Protein AF-A0A7W1I415-F1 (afdb_monomer)

Nearest PDB structures (foldseek):
  6ixg-assembly2_B  TM=2.202E-01  e=5.090E+00  Homo sapiens

Radius of gyration: 20.59 Å; Cα contacts (8 Å, |Δi|>4): 90; chains: 1; bounding box: 44×52×54 Å

Mean predicted aligned error: 8.89 Å

Secondary structure (DSSP, 8-state):
--SHHHHHHHHHHHHHHHHHHHHHHHHHHHHHHHHHHTT--HHHHHS-HHHHHT--TTTTHHHHHHHHHHHHHHHHHHHHHHHS---TTTHHHHHHHHHHHHHHHHHHHHHHTTIIIIIIIIII---HHHHHHHHHHHHHHHHHHTHHHHTTS-HHHHHHHHHHHHHHHHHHHHHTT-

Sequence (178 aa):
MLLTDRTRSWAAISPLAGAVFGVVLAVVVAAIAVCHIRGADYGVLSRDPVQVAGIRFYTGYLSSFSAVVMCTAATACFFAATAVPARRRDAVGRNFLLACGSLTAFIMADDLFLLHERLFPMWLGIPENVVMVFHAVALATVLVYYRAQLLRTRLLPLLVAVACFGAAQLADIVLRRS

Structure (mmCIF, N/CA/C/O backbone):
data_AF-A0A7W1I415-F1
#
_entry.id   AF-A0A7W1I415-F1
#
loop_
_atom_site.group_PDB
_atom_site.id
_atom_site.type_symbol
_atom_site.label_atom_id
_atom_site.label_alt_id
_atom_site.label_comp_id
_atom_site.label_asym_id
_atom_site.label_entity_id
_atom_site.label_seq_id
_atom_site.pdbx_PDB_ins_code
_atom_site.Cartn_x
_atom_site.Cartn_y
_atom_site.Cartn_z
_atom_site.occupancy
_atom_site.B_iso_or_equiv
_atom_site.auth_seq_id
_atom_site.auth_comp_id
_atom_site.auth_asym_id
_atom_site.auth_atom_id
_atom_site.pdbx_PDB_model_num
ATOM 1 N N . MET A 1 1 ? 19.085 -34.604 -16.292 1.00 50.03 1 MET A N 1
ATOM 2 C CA . MET A 1 1 ? 19.748 -33.419 -15.699 1.00 50.03 1 MET A CA 1
ATOM 3 C C . MET A 1 1 ? 18.735 -32.277 -15.488 1.00 50.03 1 MET A C 1
ATOM 5 O O . MET A 1 1 ? 18.934 -31.184 -15.981 1.00 50.03 1 MET A O 1
ATOM 9 N N . LEU A 1 2 ? 17.617 -32.547 -14.794 1.00 54.22 2 LEU A N 1
ATOM 10 C CA . LEU A 1 2 ? 16.524 -31.584 -14.512 1.00 54.22 2 LEU A CA 1
ATOM 11 C C . LEU A 1 2 ? 16.006 -31.683 -13.056 1.00 54.22 2 LEU A C 1
ATOM 13 O O . LEU A 1 2 ? 15.196 -30.873 -12.624 1.00 54.22 2 LEU A O 1
ATOM 17 N N . LEU A 1 3 ? 16.473 -32.672 -12.278 1.00 51.34 3 LEU A N 1
ATOM 18 C CA . LEU A 1 3 ? 16.005 -32.938 -10.908 1.00 51.34 3 LEU A CA 1
ATOM 19 C C . LEU A 1 3 ? 16.882 -32.289 -9.821 1.00 51.34 3 LEU A C 1
ATOM 21 O O . LEU A 1 3 ? 16.425 -32.120 -8.695 1.00 51.34 3 LEU A O 1
ATOM 25 N N . THR A 1 4 ? 18.111 -31.889 -10.156 1.00 53.12 4 THR A N 1
ATOM 26 C CA . THR A 1 4 ? 19.075 -31.266 -9.230 1.00 53.12 4 THR A CA 1
ATOM 27 C C . THR A 1 4 ? 18.879 -29.759 -9.051 1.00 53.12 4 THR A C 1
ATOM 29 O O . THR A 1 4 ? 19.374 -29.199 -8.078 1.00 53.12 4 THR A O 1
ATOM 32 N N . ASP A 1 5 ? 18.139 -29.100 -9.947 1.00 55.41 5 ASP A N 1
ATOM 33 C CA . ASP A 1 5 ? 17.867 -27.656 -9.849 1.00 55.41 5 ASP A CA 1
ATOM 34 C C . ASP A 1 5 ? 16.694 -27.352 -8.904 1.00 55.41 5 ASP A C 1
ATOM 36 O O . ASP A 1 5 ? 16.682 -26.362 -8.171 1.00 55.41 5 ASP A O 1
ATOM 40 N N . ARG A 1 6 ? 15.718 -28.270 -8.839 1.00 53.03 6 ARG A N 1
ATOM 41 C CA . ARG A 1 6 ? 14.528 -28.115 -7.997 1.00 53.03 6 ARG A CA 1
ATOM 42 C C . ARG A 1 6 ? 14.895 -28.093 -6.511 1.00 53.03 6 ARG A C 1
ATOM 44 O O . ARG A 1 6 ? 14.425 -27.217 -5.796 1.00 53.03 6 ARG A O 1
ATOM 51 N N . THR A 1 7 ? 15.773 -28.982 -6.045 1.00 55.12 7 THR A N 1
ATOM 52 C CA . THR A 1 7 ? 16.185 -29.057 -4.627 1.00 55.12 7 THR A CA 1
ATOM 53 C C . THR A 1 7 ? 16.995 -27.842 -4.165 1.00 55.12 7 THR A C 1
ATOM 55 O O . THR A 1 7 ? 16.854 -27.424 -3.017 1.00 55.12 7 THR A O 1
ATOM 58 N N . ARG A 1 8 ? 17.769 -27.212 -5.061 1.00 54.53 8 ARG A N 1
ATOM 59 C CA . ARG A 1 8 ? 18.483 -25.952 -4.786 1.00 54.53 8 ARG A CA 1
ATOM 60 C C . ARG A 1 8 ? 17.540 -24.770 -4.562 1.00 54.53 8 ARG A C 1
ATOM 62 O O . ARG A 1 8 ? 17.805 -23.955 -3.684 1.00 54.53 8 ARG A O 1
ATOM 69 N N . SER A 1 9 ? 16.433 -24.696 -5.305 1.00 57.75 9 SER A N 1
ATOM 70 C CA . SER A 1 9 ? 15.449 -23.615 -5.138 1.00 57.75 9 SER A CA 1
ATOM 71 C C . SER A 1 9 ? 14.724 -23.675 -3.783 1.00 57.75 9 SER A C 1
ATOM 73 O O . SER A 1 9 ? 14.637 -22.661 -3.097 1.00 57.75 9 SER A O 1
ATOM 75 N N . TRP A 1 10 ? 14.308 -24.862 -3.322 1.00 53.31 10 TRP A N 1
ATOM 76 C CA . TRP A 1 10 ? 13.652 -25.032 -2.014 1.00 53.31 10 TRP A CA 1
ATOM 77 C C . TRP A 1 10 ? 14.578 -24.725 -0.830 1.00 53.31 10 TRP A C 1
ATOM 79 O O . TRP A 1 10 ? 14.130 -24.142 0.155 1.00 53.31 10 TRP A O 1
ATOM 89 N N . ALA A 1 11 ? 15.870 -25.055 -0.942 1.00 59.41 11 ALA A N 1
ATOM 90 C CA . ALA A 1 11 ? 16.868 -24.758 0.089 1.00 59.41 11 ALA A CA 1
ATOM 91 C C . ALA A 1 11 ? 17.175 -23.253 0.231 1.00 59.41 11 ALA A C 1
ATOM 93 O O . ALA A 1 11 ? 17.572 -22.811 1.304 1.00 59.41 11 ALA A O 1
ATOM 94 N N . ALA A 1 12 ? 16.984 -22.464 -0.833 1.00 60.09 12 ALA A N 1
ATOM 95 C CA . ALA A 1 12 ? 17.143 -21.008 -0.804 1.00 60.09 12 ALA A CA 1
ATOM 96 C C . ALA A 1 12 ? 15.861 -20.271 -0.368 1.00 60.09 12 ALA A C 1
ATOM 98 O O . ALA A 1 12 ? 15.938 -19.197 0.227 1.00 60.09 12 ALA A O 1
ATOM 99 N N . ILE A 1 13 ? 14.682 -20.846 -0.635 1.00 62.22 13 ILE A N 1
ATOM 100 C CA . ILE A 1 13 ? 13.381 -20.272 -0.252 1.00 62.22 13 ILE A CA 1
ATOM 101 C C . ILE A 1 13 ? 13.092 -20.488 1.243 1.00 62.22 13 ILE A C 1
ATOM 103 O O . ILE A 1 13 ? 12.480 -19.626 1.870 1.00 62.22 13 ILE A O 1
ATOM 107 N N . SER A 1 14 ? 13.554 -21.592 1.840 1.00 68.00 14 SER A N 1
ATOM 108 C CA . SER A 1 14 ? 13.298 -21.914 3.250 1.00 68.00 14 SER A CA 1
ATOM 109 C C . SER A 1 14 ? 13.830 -20.891 4.273 1.00 68.00 14 SER A C 1
ATOM 111 O O . SER A 1 14 ? 13.057 -20.555 5.174 1.00 68.00 14 SER A O 1
ATOM 113 N N . PRO A 1 15 ? 15.054 -20.322 4.171 1.00 78.00 15 PRO A N 1
ATOM 114 C CA . PRO A 1 15 ? 15.501 -19.295 5.114 1.00 78.00 15 PRO A CA 1
ATOM 115 C C . PRO A 1 15 ? 14.755 -17.970 4.927 1.00 78.00 15 PRO A C 1
ATOM 117 O O . PRO A 1 15 ? 14.462 -17.299 5.911 1.00 78.00 15 PRO A O 1
ATOM 120 N N . LEU A 1 16 ? 14.404 -17.604 3.688 1.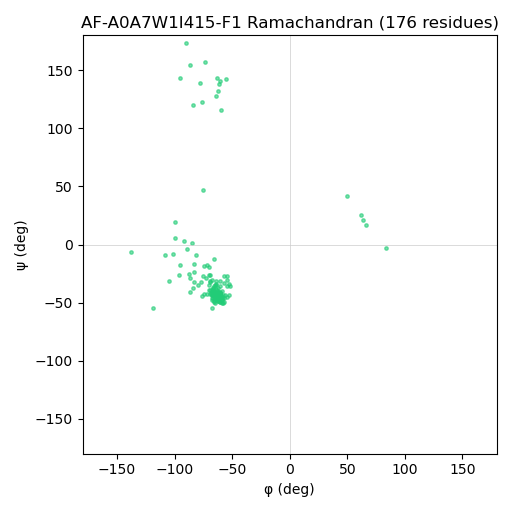00 77.44 16 LEU A N 1
ATOM 121 C CA . LEU A 1 16 ? 13.644 -16.385 3.401 1.00 77.44 16 LEU A CA 1
ATOM 122 C C . LEU A 1 16 ? 12.215 -16.492 3.946 1.00 77.44 16 LEU A C 1
ATOM 124 O O . LEU A 1 16 ? 11.746 -15.588 4.631 1.00 77.44 16 LEU A O 1
ATOM 128 N N . ALA A 1 17 ? 11.540 -17.612 3.681 1.00 78.56 17 ALA A N 1
ATOM 129 C CA . ALA A 1 17 ? 10.219 -17.889 4.228 1.00 78.56 17 ALA A CA 1
ATOM 130 C C . ALA A 1 17 ? 10.263 -17.897 5.762 1.00 78.56 17 ALA A C 1
ATOM 132 O O . ALA A 1 17 ? 9.442 -17.242 6.398 1.00 78.56 17 ALA A O 1
ATOM 133 N N . GLY A 1 18 ? 11.265 -18.558 6.353 1.00 83.75 18 GLY A N 1
ATOM 134 C CA . GLY A 1 18 ? 11.491 -18.550 7.798 1.00 83.75 18 GLY A CA 1
ATOM 135 C C . GLY A 1 18 ? 11.687 -17.141 8.365 1.00 83.75 18 GLY A C 1
ATOM 136 O O . GLY A 1 18 ? 11.078 -16.807 9.377 1.00 83.75 18 GLY A O 1
ATOM 137 N N . ALA A 1 19 ? 12.464 -16.288 7.692 1.00 85.19 19 ALA A N 1
ATOM 138 C CA . ALA A 1 19 ? 12.657 -14.896 8.093 1.00 85.19 19 ALA A CA 1
ATOM 139 C C . ALA A 1 19 ? 11.353 -14.087 8.016 1.00 85.19 19 ALA A C 1
ATOM 141 O O . ALA A 1 19 ? 11.035 -13.364 8.956 1.00 85.19 19 ALA A O 1
ATOM 142 N N . VAL A 1 20 ? 10.569 -14.242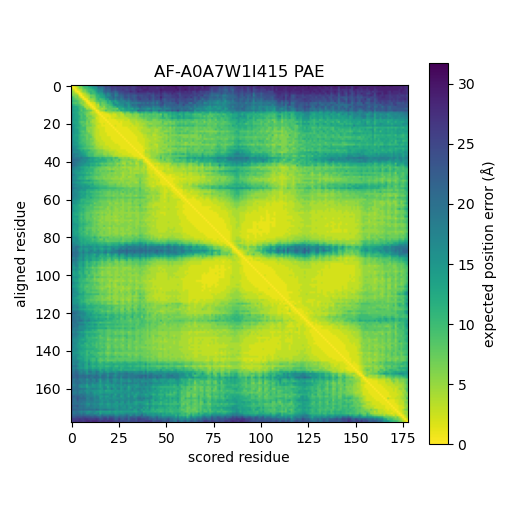 6.943 1.00 84.50 20 VAL A N 1
ATOM 143 C CA . VAL A 1 20 ? 9.262 -13.576 6.799 1.00 84.50 20 VAL A CA 1
ATOM 144 C C . VAL A 1 20 ? 8.311 -14.005 7.915 1.00 84.50 20 VAL A C 1
ATOM 146 O O . VAL A 1 20 ? 7.747 -13.148 8.591 1.00 84.50 20 VAL A O 1
ATOM 149 N N . PHE A 1 21 ? 8.174 -15.310 8.163 1.00 86.19 21 PHE A N 1
ATOM 150 C CA . PHE A 1 21 ? 7.353 -15.817 9.265 1.00 86.19 21 PHE A CA 1
ATOM 151 C C . PHE A 1 21 ? 7.847 -15.321 10.625 1.00 86.19 21 PHE A C 1
ATOM 153 O O . PHE A 1 21 ? 7.034 -14.926 11.457 1.00 86.19 21 PHE A O 1
ATOM 160 N N . GLY A 1 22 ? 9.164 -15.288 10.836 1.00 90.19 22 GLY A N 1
ATOM 161 C CA . GLY A 1 22 ? 9.772 -14.763 12.055 1.00 90.19 22 GLY A CA 1
ATOM 162 C C . GLY A 1 22 ? 9.450 -13.287 12.284 1.00 90.19 22 GLY A C 1
ATOM 163 O O . GLY A 1 22 ? 9.062 -12.917 13.388 1.00 90.19 22 GLY A O 1
ATOM 164 N N . VAL A 1 23 ? 9.541 -12.452 11.244 1.00 89.00 23 VAL A N 1
ATOM 165 C CA . VAL A 1 23 ? 9.185 -11.025 11.315 1.00 89.00 23 VAL A CA 1
ATOM 166 C C . VAL A 1 23 ? 7.698 -10.847 11.606 1.00 89.00 23 VAL A C 1
ATOM 168 O O . VAL A 1 23 ? 7.348 -10.091 12.507 1.00 89.00 23 VAL A O 1
ATOM 171 N N . VAL A 1 24 ? 6.820 -11.565 10.898 1.00 86.75 24 VAL A N 1
ATOM 172 C CA . VAL A 1 24 ? 5.368 -11.498 11.132 1.00 86.75 24 VAL A CA 1
ATOM 173 C C . VAL A 1 24 ? 5.036 -11.896 12.570 1.00 86.75 24 VAL A C 1
ATOM 175 O O . VAL A 1 24 ? 4.311 -11.178 13.256 1.00 86.75 24 VAL A O 1
ATOM 178 N N . LEU A 1 25 ? 5.611 -12.997 13.056 1.00 89.75 25 LEU A N 1
ATOM 179 C CA . LEU A 1 25 ? 5.411 -13.451 14.428 1.00 89.75 25 LEU A CA 1
ATOM 180 C C . LEU A 1 25 ? 5.924 -12.422 15.441 1.00 89.75 25 LEU A C 1
ATOM 182 O O . LEU A 1 25 ? 5.224 -12.122 16.405 1.00 89.75 25 LEU A O 1
ATOM 186 N N . ALA A 1 26 ? 7.106 -11.845 15.214 1.00 90.38 26 ALA A N 1
ATOM 187 C CA . ALA A 1 26 ? 7.667 -10.815 16.082 1.00 90.38 26 ALA A CA 1
ATOM 188 C C . ALA A 1 26 ? 6.770 -9.570 16.152 1.00 90.38 26 ALA A C 1
ATOM 190 O O . ALA A 1 26 ? 6.549 -9.043 17.240 1.00 90.38 26 ALA A O 1
ATOM 191 N N . VAL A 1 27 ? 6.203 -9.133 15.022 1.00 87.06 27 VAL A N 1
ATOM 192 C CA . VAL A 1 27 ? 5.257 -8.006 14.971 1.00 87.06 27 VAL A CA 1
ATOM 193 C C . VAL A 1 27 ? 3.985 -8.319 15.763 1.00 87.06 27 VAL A C 1
ATOM 195 O O . VAL A 1 27 ? 3.547 -7.489 16.560 1.00 87.06 27 VAL A O 1
ATOM 198 N N . VAL A 1 28 ? 3.420 -9.520 15.610 1.00 86.31 28 VAL A N 1
ATOM 199 C CA . VAL A 1 28 ? 2.226 -9.946 16.363 1.00 86.31 28 VAL A CA 1
ATOM 200 C C . VAL A 1 28 ? 2.512 -10.004 17.866 1.00 86.31 28 VAL A C 1
ATOM 202 O O . VAL A 1 28 ? 1.744 -9.462 18.661 1.00 86.31 28 VAL A O 1
ATOM 205 N N . VAL A 1 29 ? 3.634 -10.608 18.269 1.00 89.44 29 VAL A N 1
ATOM 206 C CA .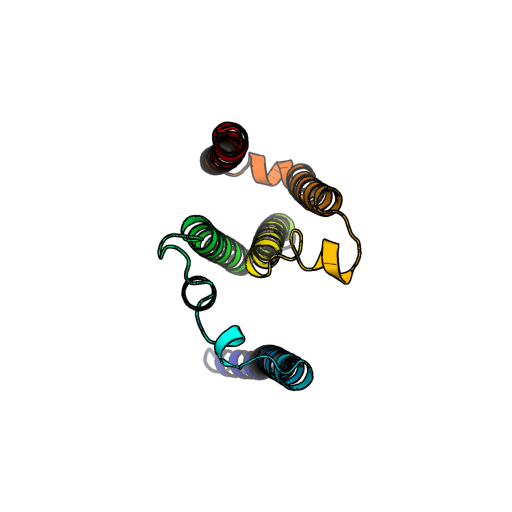 VAL A 1 29 ? 4.043 -10.685 19.680 1.00 89.44 29 VAL A CA 1
ATOM 207 C C . VAL A 1 29 ? 4.273 -9.290 20.257 1.00 89.44 29 VAL A C 1
ATOM 209 O O . VAL A 1 29 ? 3.812 -9.008 21.362 1.00 89.44 29 VAL A O 1
ATOM 212 N N . ALA A 1 30 ? 4.923 -8.394 19.511 1.00 87.88 30 ALA A N 1
ATOM 213 C CA . ALA A 1 30 ? 5.122 -7.011 19.928 1.00 87.88 30 ALA A CA 1
ATOM 214 C C . ALA A 1 30 ? 3.785 -6.274 20.112 1.00 87.88 30 ALA A C 1
ATOM 216 O O . ALA A 1 30 ? 3.604 -5.598 21.123 1.00 87.88 30 ALA A O 1
ATOM 217 N N . ALA A 1 31 ? 2.825 -6.443 19.198 1.00 84.62 31 ALA A N 1
ATOM 218 C CA . ALA A 1 31 ? 1.500 -5.833 19.314 1.00 84.62 31 ALA A CA 1
ATOM 219 C C . ALA A 1 31 ? 0.744 -6.319 20.566 1.00 84.62 31 ALA A C 1
ATOM 221 O O . ALA A 1 31 ? 0.180 -5.509 21.306 1.00 84.62 31 ALA A O 1
ATOM 222 N N . ILE A 1 32 ? 0.793 -7.626 20.847 1.00 87.19 32 ILE A N 1
ATOM 223 C CA . ILE A 1 32 ? 0.194 -8.223 22.049 1.00 87.19 32 ILE A CA 1
ATOM 224 C C . ILE A 1 32 ? 0.882 -7.700 23.316 1.00 87.19 32 ILE A C 1
ATOM 226 O O . ILE A 1 32 ? 0.205 -7.280 24.255 1.00 87.19 32 ILE A O 1
ATOM 230 N N . ALA A 1 33 ? 2.218 -7.663 23.337 1.00 86.75 33 ALA A N 1
ATOM 231 C CA . ALA A 1 33 ? 2.985 -7.142 24.464 1.00 86.75 33 ALA A CA 1
ATOM 232 C C . ALA A 1 33 ? 2.651 -5.668 24.746 1.00 86.75 33 ALA A C 1
ATOM 234 O O . ALA A 1 33 ? 2.414 -5.303 25.895 1.00 86.75 33 ALA A O 1
ATOM 235 N N . VAL A 1 34 ? 2.559 -4.832 23.706 1.00 85.75 34 VAL A N 1
ATOM 236 C CA . VAL A 1 34 ? 2.159 -3.423 23.837 1.00 85.75 34 VAL A CA 1
ATOM 237 C C . VAL A 1 34 ? 0.752 -3.298 24.420 1.00 85.75 34 VAL A C 1
ATOM 239 O O . VAL A 1 34 ? 0.547 -2.463 25.300 1.00 85.75 34 VAL A O 1
ATOM 242 N N . CYS A 1 35 ? -0.207 -4.127 23.998 1.00 85.38 35 CYS A N 1
ATOM 243 C CA . CYS A 1 35 ? -1.544 -4.108 24.598 1.00 85.38 35 CYS A CA 1
ATOM 244 C C . CYS A 1 35 ? -1.544 -4.531 26.063 1.00 85.38 35 CYS A C 1
ATOM 246 O O . CYS A 1 35 ? -2.160 -3.845 26.877 1.00 85.38 35 CYS A O 1
ATOM 248 N N . HIS A 1 36 ? -0.812 -5.589 26.417 1.00 83.94 36 HIS A N 1
ATOM 249 C CA . HIS A 1 36 ? -0.686 -6.007 27.812 1.00 83.94 36 HIS A CA 1
ATOM 250 C C . HIS A 1 36 ? -0.063 -4.916 28.687 1.00 83.94 36 HIS A C 1
ATOM 252 O O . HIS A 1 36 ? -0.587 -4.632 29.761 1.00 83.94 36 HIS A O 1
ATOM 258 N N . ILE A 1 37 ? 0.998 -4.251 28.216 1.00 87.19 37 ILE A N 1
ATOM 259 C CA . ILE A 1 37 ? 1.644 -3.145 28.943 1.00 87.19 37 ILE A CA 1
ATOM 260 C C . ILE A 1 37 ? 0.687 -1.958 29.110 1.00 87.19 37 ILE A C 1
ATOM 262 O O . ILE A 1 37 ? 0.713 -1.281 30.135 1.00 87.19 37 ILE A O 1
ATOM 266 N N . ARG A 1 38 ? -0.177 -1.702 28.122 1.00 84.06 38 ARG A N 1
ATOM 267 C CA . ARG A 1 38 ? -1.162 -0.611 28.163 1.00 84.06 38 ARG A CA 1
ATOM 268 C C . ARG A 1 38 ? -2.466 -0.972 28.875 1.00 84.06 38 ARG A C 1
ATOM 270 O O . ARG A 1 38 ? -3.359 -0.132 28.924 1.00 84.06 38 ARG A O 1
ATOM 277 N N . GLY A 1 39 ? -2.589 -2.188 29.411 1.00 84.00 39 GLY A N 1
ATOM 278 C CA . GLY A 1 39 ? -3.808 -2.658 30.071 1.00 84.00 39 GLY A CA 1
ATOM 279 C C . GLY A 1 39 ? -5.019 -2.752 29.136 1.00 84.00 39 GLY A C 1
ATOM 280 O O . GLY A 1 39 ? -6.153 -2.726 29.607 1.00 84.00 39 GLY A O 1
ATOM 281 N N . ALA A 1 40 ? -4.796 -2.828 27.821 1.00 81.69 40 ALA A N 1
ATOM 282 C CA . ALA A 1 40 ? -5.864 -2.977 26.843 1.00 81.69 40 ALA A CA 1
ATOM 283 C C . ALA A 1 40 ? -6.349 -4.434 26.807 1.00 81.69 40 ALA A C 1
ATOM 285 O O . ALA A 1 40 ? -5.545 -5.368 26.845 1.00 81.69 40 ALA A O 1
ATOM 286 N N . ASP A 1 41 ? -7.666 -4.626 26.707 1.00 84.38 41 ASP A N 1
ATOM 287 C CA . ASP A 1 41 ? -8.252 -5.951 26.509 1.00 84.38 41 ASP A CA 1
ATOM 288 C C . ASP A 1 41 ? -7.765 -6.532 25.170 1.00 84.38 41 ASP A C 1
ATOM 290 O O . ASP A 1 41 ? -7.825 -5.870 24.132 1.00 84.38 41 ASP A O 1
ATOM 294 N N . TYR A 1 42 ? -7.316 -7.790 25.176 1.00 82.19 42 TYR A N 1
ATOM 295 C CA . TYR A 1 42 ? -6.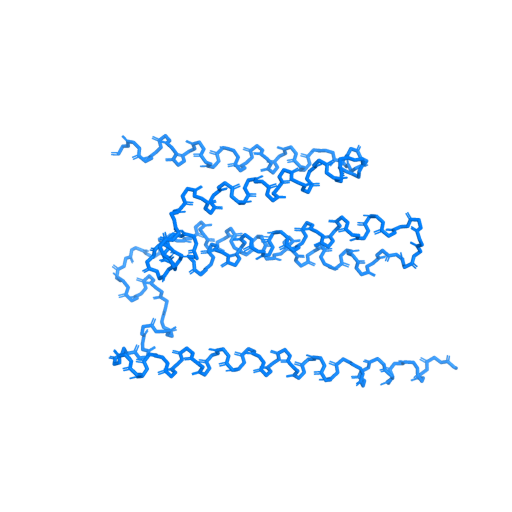966 -8.537 23.964 1.00 82.19 42 TYR A CA 1
ATOM 296 C C . TYR A 1 42 ? -8.122 -8.563 22.949 1.00 82.19 42 TYR A C 1
ATOM 298 O O . TYR A 1 42 ? -7.898 -8.630 21.735 1.00 82.19 42 TYR A O 1
ATOM 306 N N . GLY A 1 43 ? -9.366 -8.450 23.426 1.00 81.00 43 GLY A N 1
ATOM 307 C CA . GLY A 1 43 ? -10.543 -8.262 22.583 1.00 81.00 43 GLY A CA 1
ATOM 308 C C . GLY A 1 43 ? -10.443 -7.060 21.637 1.00 81.00 43 GLY A C 1
ATOM 309 O O . GLY A 1 43 ? -10.976 -7.136 20.538 1.00 81.00 43 GLY A O 1
ATOM 310 N N . VAL A 1 44 ? -9.723 -5.994 22.003 1.00 84.25 44 VAL A N 1
ATOM 311 C CA . VAL A 1 44 ? -9.529 -4.795 21.162 1.00 84.25 44 VAL A CA 1
ATOM 312 C C . VAL A 1 44 ? -8.576 -5.059 19.989 1.00 84.25 44 VAL A C 1
ATOM 314 O O . VAL A 1 44 ? -8.716 -4.435 18.944 1.00 84.25 44 VAL A O 1
ATOM 317 N N . LEU A 1 45 ? -7.626 -5.990 20.136 1.00 81.50 45 LEU A N 1
ATOM 318 C CA . LEU A 1 45 ? -6.695 -6.377 19.065 1.00 81.50 45 LEU A CA 1
ATOM 319 C C . LEU A 1 45 ? -7.270 -7.429 18.115 1.00 81.50 45 LEU A C 1
ATOM 321 O O . LEU A 1 45 ? -6.939 -7.440 16.934 1.00 81.50 45 LEU A O 1
ATOM 325 N N . SER A 1 46 ? -8.033 -8.377 18.659 1.00 83.00 46 SER A N 1
ATOM 326 C CA . SER A 1 46 ? -8.429 -9.599 17.946 1.00 83.00 46 SER A CA 1
ATOM 327 C C . SER A 1 46 ? -9.808 -9.522 17.304 1.00 83.00 46 SER A C 1
ATOM 329 O O . SER A 1 46 ? -10.065 -10.237 16.335 1.00 83.00 46 SER A O 1
ATOM 331 N N . ARG A 1 47 ? -10.706 -8.689 17.842 1.00 86.38 47 ARG A N 1
ATOM 332 C CA . ARG A 1 47 ? -12.046 -8.497 17.285 1.00 86.38 47 ARG A CA 1
ATOM 333 C C . ARG A 1 47 ? -12.024 -7.424 16.211 1.00 86.38 47 ARG A C 1
ATOM 335 O O . ARG A 1 47 ? -11.196 -6.518 16.219 1.00 86.38 47 ARG A O 1
ATOM 342 N N . ASP A 1 48 ? -12.983 -7.530 15.305 1.00 85.12 48 ASP A N 1
ATOM 343 C CA . ASP A 1 48 ? -13.161 -6.563 14.235 1.00 85.12 48 ASP A CA 1
ATOM 344 C C . ASP A 1 48 ? -13.455 -5.149 14.798 1.00 85.12 48 ASP A C 1
ATOM 346 O O . ASP A 1 48 ? -14.253 -5.024 15.737 1.00 85.12 48 ASP A O 1
ATOM 350 N N . PRO A 1 49 ? -12.860 -4.072 14.242 1.00 86.81 49 PRO A N 1
ATOM 351 C CA . PRO A 1 49 ? -13.076 -2.707 14.722 1.00 86.81 49 PRO A CA 1
ATOM 352 C C . PRO A 1 49 ? -14.545 -2.272 14.721 1.00 86.81 49 PRO A C 1
ATOM 354 O O . PRO A 1 49 ? -14.955 -1.524 15.609 1.00 86.81 49 PRO A O 1
ATOM 357 N N . VAL A 1 50 ? -15.359 -2.753 13.774 1.00 88.94 50 VAL A N 1
ATOM 358 C CA . VAL A 1 50 ? -16.798 -2.467 13.711 1.00 88.94 50 VAL A CA 1
ATOM 359 C C . VAL A 1 50 ? -17.520 -3.091 14.902 1.00 88.94 50 VAL A C 1
ATOM 361 O O . VAL A 1 50 ? -18.387 -2.452 15.502 1.00 88.94 50 VAL A O 1
ATOM 364 N N . GLN A 1 51 ? -17.119 -4.305 15.291 1.00 87.88 51 GLN A N 1
ATOM 365 C CA . GLN A 1 51 ? -17.658 -4.994 16.462 1.00 87.88 51 GLN A CA 1
ATOM 366 C C . GLN A 1 51 ? -17.224 -4.323 17.772 1.00 87.88 51 GLN A C 1
ATOM 368 O O . GLN A 1 51 ? -18.048 -4.159 18.669 1.00 87.88 51 GLN A O 1
ATOM 373 N N . VAL A 1 52 ? -15.954 -3.920 17.885 1.00 88.50 52 VAL A N 1
ATOM 374 C CA . VAL A 1 52 ? -15.423 -3.242 19.082 1.00 88.50 52 VAL A CA 1
ATOM 375 C C . VAL A 1 52 ? -16.052 -1.859 19.259 1.00 88.50 52 VAL A C 1
ATOM 377 O O . VAL A 1 52 ? -16.413 -1.489 20.374 1.00 88.50 52 VAL A O 1
ATOM 380 N N . ALA A 1 53 ? -16.217 -1.103 18.172 1.00 87.81 53 ALA A N 1
ATOM 381 C CA . ALA A 1 53 ? -16.775 0.246 18.207 1.00 87.81 53 ALA A CA 1
ATOM 382 C C . ALA A 1 53 ? -18.315 0.280 18.254 1.00 87.81 53 ALA A C 1
ATOM 384 O O . ALA A 1 53 ? -18.891 1.353 18.431 1.00 87.81 53 ALA A O 1
ATOM 385 N N . GLY A 1 54 ? -18.993 -0.860 18.070 1.00 88.88 54 GLY A N 1
ATOM 386 C CA . GLY A 1 54 ? -20.458 -0.934 18.048 1.00 88.88 54 GLY A CA 1
ATOM 387 C C . GLY A 1 54 ? -21.095 -0.125 16.912 1.00 88.88 54 GLY A C 1
ATOM 388 O O . GLY A 1 54 ? -22.231 0.334 17.034 1.00 88.88 54 GLY A O 1
ATOM 389 N N . ILE A 1 55 ? -20.357 0.093 15.822 1.00 92.62 55 ILE A N 1
ATOM 390 C CA . ILE A 1 55 ? -20.817 0.876 14.671 1.00 92.62 55 ILE A CA 1
ATOM 391 C C . ILE A 1 55 ? -21.513 -0.024 13.644 1.00 92.62 55 ILE A C 1
ATOM 393 O O . ILE A 1 55 ? -21.582 -1.245 13.773 1.00 92.62 55 ILE A O 1
ATOM 397 N N . ARG A 1 56 ? -22.096 0.595 12.614 1.00 91.00 56 ARG A N 1
ATOM 398 C CA . ARG A 1 56 ? -22.857 -0.123 11.585 1.00 91.00 56 ARG A CA 1
ATOM 399 C C . ARG A 1 56 ? -21.972 -1.133 10.856 1.00 91.00 56 ARG A C 1
ATOM 401 O O . ARG A 1 56 ? -20.843 -0.816 10.504 1.00 91.00 56 ARG A O 1
ATOM 408 N N . PHE A 1 57 ? -22.531 -2.308 10.562 1.00 88.31 57 PHE A N 1
ATOM 409 C CA . PHE A 1 57 ? -21.796 -3.433 9.973 1.00 88.31 57 PHE A CA 1
ATOM 410 C C . PHE A 1 57 ? -21.104 -3.103 8.640 1.00 88.31 57 PHE A C 1
ATOM 412 O O . PHE A 1 57 ? -20.108 -3.729 8.319 1.00 88.31 57 PHE A O 1
ATOM 419 N N . TYR A 1 58 ? -21.627 -2.133 7.879 1.00 87.94 58 TYR A N 1
ATOM 420 C CA . TYR A 1 58 ? -21.082 -1.704 6.589 1.00 87.94 58 TYR A CA 1
ATOM 421 C C . TYR A 1 58 ? -20.024 -0.593 6.695 1.00 87.94 58 TYR A C 1
ATOM 423 O O . TYR A 1 58 ? -19.471 -0.163 5.677 1.00 87.94 58 TYR A O 1
ATOM 431 N N . THR A 1 59 ? -19.755 -0.077 7.897 1.00 86.94 59 THR A N 1
ATOM 432 C CA . THR A 1 59 ? -18.737 0.957 8.092 1.00 86.94 59 THR A CA 1
ATOM 433 C C . THR A 1 59 ? -17.367 0.388 7.746 1.00 86.94 59 THR A C 1
ATOM 435 O O . THR A 1 59 ? -16.986 -0.672 8.227 1.00 86.94 59 THR A O 1
ATOM 438 N N . GLY A 1 60 ? -16.628 1.084 6.883 1.00 85.56 60 GLY A N 1
ATOM 439 C CA . GLY A 1 60 ? -15.313 0.632 6.429 1.00 85.56 60 GLY A CA 1
ATOM 440 C C . GLY A 1 60 ? -15.337 -0.366 5.268 1.00 85.56 60 GLY A C 1
ATOM 441 O O . GLY A 1 60 ? -14.273 -0.665 4.741 1.00 85.56 60 GLY A O 1
ATOM 442 N N . TYR A 1 61 ? -16.503 -0.811 4.776 1.00 87.31 61 TYR A N 1
ATOM 443 C CA . TYR A 1 61 ? -16.583 -1.770 3.657 1.00 87.31 61 TYR A CA 1
ATOM 444 C C . TYR A 1 61 ? -15.821 -1.318 2.414 1.00 87.31 61 TYR A C 1
ATOM 446 O O . TYR A 1 61 ? -15.081 -2.100 1.822 1.00 87.31 61 TYR A O 1
ATOM 454 N N . LEU A 1 62 ? -15.973 -0.047 2.035 1.00 84.56 62 LEU A N 1
ATOM 455 C CA . LEU A 1 62 ? -15.267 0.506 0.884 1.00 84.56 62 LEU A CA 1
ATOM 456 C C . LEU A 1 62 ? -13.750 0.565 1.118 1.00 84.56 62 LEU A C 1
ATOM 458 O O . LEU A 1 62 ? -12.987 0.281 0.199 1.00 84.56 62 LEU A O 1
ATOM 462 N N . SER A 1 63 ? -13.319 0.872 2.346 1.00 85.94 63 SER A N 1
ATOM 463 C CA . SER A 1 63 ? -11.902 0.887 2.729 1.00 85.94 63 SER A CA 1
ATOM 464 C C . SER A 1 63 ? -11.300 -0.522 2.666 1.00 85.94 63 SER A C 1
ATOM 466 O O . SER A 1 63 ? -10.306 -0.734 1.972 1.00 85.94 63 SER A O 1
ATOM 468 N N . SER A 1 64 ? -11.955 -1.523 3.266 1.00 88.88 64 SER A N 1
ATOM 469 C CA . SER A 1 64 ? -11.511 -2.922 3.202 1.00 88.88 64 SER A CA 1
ATOM 470 C C . SER A 1 64 ? -11.492 -3.457 1.769 1.00 88.88 64 SER A C 1
ATOM 472 O O . SER A 1 64 ? -10.543 -4.132 1.371 1.00 88.88 64 SER A O 1
ATOM 474 N N . PHE A 1 65 ? -12.511 -3.135 0.969 1.00 89.69 65 PHE A N 1
ATOM 475 C CA . PHE A 1 65 ? -12.563 -3.531 -0.436 1.00 89.69 65 PHE A CA 1
ATOM 476 C C . PHE A 1 65 ? -11.427 -2.893 -1.246 1.00 89.69 65 PHE A C 1
ATOM 478 O O . PHE A 1 65 ? -10.745 -3.591 -1.998 1.00 89.69 65 PHE A O 1
ATOM 485 N N . SER A 1 66 ? -11.176 -1.596 -1.046 1.00 86.88 66 SER A N 1
ATOM 486 C CA . SER A 1 66 ? -10.048 -0.885 -1.658 1.00 86.88 66 SER A CA 1
ATOM 487 C C . SER A 1 66 ? -8.716 -1.551 -1.308 1.00 86.88 66 SER A C 1
ATOM 489 O O . SER A 1 66 ? -7.922 -1.846 -2.203 1.00 86.88 66 SER A O 1
ATOM 491 N N . ALA A 1 67 ? -8.505 -1.899 -0.035 1.00 90.00 67 ALA A N 1
ATOM 492 C CA . ALA A 1 67 ? -7.291 -2.577 0.410 1.00 90.00 67 ALA A CA 1
ATOM 493 C C . ALA A 1 67 ? -7.087 -3.939 -0.280 1.00 90.00 67 ALA A C 1
ATOM 495 O O . ALA A 1 67 ? -5.980 -4.246 -0.721 1.00 90.00 67 ALA A O 1
ATOM 496 N N . VAL A 1 68 ? -8.146 -4.742 -0.453 1.00 92.62 68 VAL A N 1
ATOM 497 C CA . VAL A 1 68 ? -8.071 -6.028 -1.177 1.00 92.62 68 VAL A CA 1
ATOM 498 C C . VAL A 1 68 ? -7.718 -5.824 -2.653 1.00 92.62 68 VAL A C 1
ATOM 500 O O . VAL A 1 68 ? -6.877 -6.548 -3.201 1.00 92.62 68 VAL A O 1
ATOM 503 N N . VAL A 1 69 ? -8.325 -4.828 -3.303 1.00 90.25 69 VAL A N 1
ATOM 504 C CA . VAL A 1 69 ? -8.031 -4.485 -4.702 1.00 90.25 69 VAL A CA 1
ATOM 505 C C . VAL A 1 69 ? -6.577 -4.034 -4.853 1.00 90.25 69 VAL A C 1
ATOM 507 O O . VAL A 1 69 ? -5.876 -4.529 -5.738 1.00 90.25 69 VAL A O 1
ATOM 510 N N . MET A 1 70 ? -6.093 -3.155 -3.972 1.00 91.75 70 MET A N 1
ATOM 511 C CA . MET A 1 70 ? -4.705 -2.689 -3.985 1.00 91.75 70 MET A CA 1
ATOM 512 C C . MET A 1 70 ? -3.713 -3.815 -3.693 1.00 91.75 70 MET A C 1
ATOM 514 O O . MET A 1 70 ? -2.697 -3.914 -4.379 1.00 91.75 70 MET A O 1
ATOM 518 N N . CYS A 1 71 ? -4.025 -4.705 -2.749 1.00 94.81 71 CYS A N 1
ATOM 519 C CA . CYS A 1 71 ? -3.215 -5.888 -2.464 1.00 94.81 71 CYS A CA 1
ATOM 520 C C . CYS A 1 71 ? -3.066 -6.751 -3.720 1.00 94.81 71 CYS A C 1
ATOM 522 O O . CYS A 1 71 ? -1.954 -7.057 -4.151 1.00 94.81 71 CYS A O 1
ATOM 524 N N . THR A 1 72 ? -4.190 -7.048 -4.376 1.00 93.38 72 THR A N 1
ATOM 525 C CA . THR A 1 72 ? -4.216 -7.840 -5.611 1.00 93.38 72 THR A CA 1
ATOM 526 C C . THR A 1 72 ? -3.414 -7.166 -6.725 1.00 93.38 72 THR A C 1
ATOM 528 O O . THR A 1 72 ? -2.630 -7.827 -7.407 1.00 93.38 72 THR A O 1
ATOM 531 N N . ALA A 1 73 ? -3.555 -5.848 -6.891 1.00 91.06 73 ALA A N 1
ATOM 532 C CA . ALA A 1 73 ? -2.801 -5.076 -7.875 1.00 91.06 73 ALA A CA 1
ATOM 533 C C . ALA A 1 73 ? -1.289 -5.098 -7.590 1.00 91.06 73 ALA A C 1
ATOM 535 O O . ALA A 1 73 ? -0.499 -5.371 -8.495 1.00 91.06 73 ALA A O 1
ATOM 536 N N . ALA A 1 74 ? -0.878 -4.887 -6.336 1.00 94.44 74 ALA A N 1
ATOM 537 C CA . ALA A 1 74 ? 0.522 -4.940 -5.929 1.00 94.44 74 ALA A CA 1
ATOM 538 C C . ALA A 1 74 ? 1.123 -6.336 -6.152 1.00 94.44 74 ALA A C 1
ATOM 540 O O . ALA A 1 74 ? 2.193 -6.462 -6.753 1.00 94.44 74 ALA A O 1
ATOM 541 N N . THR A 1 75 ? 0.413 -7.396 -5.752 1.00 94.00 75 THR A N 1
ATOM 542 C CA . THR A 1 75 ? 0.823 -8.784 -6.007 1.00 94.00 75 THR A CA 1
ATOM 543 C C . THR A 1 75 ? 0.937 -9.070 -7.502 1.00 94.00 75 THR A C 1
ATOM 545 O O . THR A 1 75 ? 1.928 -9.663 -7.924 1.00 94.00 75 THR A O 1
ATOM 548 N N . ALA A 1 76 ? -0.018 -8.619 -8.320 1.00 92.69 76 ALA A N 1
ATOM 549 C CA . ALA A 1 76 ? 0.035 -8.787 -9.769 1.00 92.69 76 ALA A CA 1
ATOM 550 C C . ALA A 1 76 ? 1.247 -8.070 -10.385 1.00 92.69 76 ALA A C 1
ATOM 552 O O . ALA A 1 76 ? 1.921 -8.644 -11.239 1.00 92.69 76 ALA A O 1
ATOM 553 N N . CYS A 1 77 ? 1.578 -6.860 -9.925 1.00 92.56 77 CYS A N 1
ATOM 554 C CA . CYS A 1 77 ? 2.780 -6.139 -10.344 1.00 92.56 77 CYS A CA 1
ATOM 555 C C . CYS A 1 77 ? 4.066 -6.887 -9.964 1.00 92.56 77 CYS A C 1
ATOM 557 O O . CYS A 1 77 ? 4.939 -7.069 -10.816 1.00 92.56 77 CYS A O 1
ATOM 559 N N . PHE A 1 78 ? 4.178 -7.365 -8.721 1.00 93.56 78 PHE A N 1
ATOM 560 C CA . PHE A 1 78 ? 5.340 -8.142 -8.282 1.00 93.56 78 PHE A CA 1
ATOM 561 C C . PHE A 1 78 ? 5.473 -9.459 -9.047 1.00 93.56 78 PHE A C 1
ATOM 563 O O . PHE A 1 78 ? 6.569 -9.805 -9.485 1.00 93.56 78 PHE A O 1
ATOM 570 N N . PHE A 1 79 ? 4.366 -10.161 -9.273 1.00 91.31 79 PHE A N 1
ATOM 571 C CA . PHE A 1 79 ? 4.348 -11.390 -10.057 1.00 91.31 79 PHE A CA 1
ATOM 572 C C . PHE A 1 79 ? 4.712 -11.136 -11.526 1.00 91.31 79 PHE A C 1
ATOM 574 O O . PHE A 1 79 ? 5.545 -11.832 -12.097 1.00 91.31 79 PHE A O 1
ATOM 581 N N . ALA A 1 80 ? 4.164 -10.091 -12.145 1.00 89.25 80 ALA A N 1
ATOM 582 C CA . ALA A 1 80 ? 4.531 -9.719 -13.506 1.00 89.25 80 ALA A CA 1
ATOM 583 C C . ALA A 1 80 ? 6.026 -9.372 -13.610 1.00 89.25 80 ALA A C 1
ATOM 585 O O . ALA A 1 80 ? 6.668 -9.719 -14.599 1.00 89.25 80 ALA A O 1
ATOM 586 N N . ALA A 1 81 ? 6.612 -8.748 -12.582 1.00 91.12 81 ALA A N 1
ATOM 587 C CA . ALA A 1 81 ? 8.038 -8.439 -12.555 1.00 91.12 81 ALA A CA 1
ATOM 588 C C . ALA A 1 81 ? 8.929 -9.695 -12.546 1.00 91.12 81 ALA A C 1
ATOM 590 O O . ALA A 1 81 ? 10.019 -9.656 -13.120 1.00 91.12 81 ALA A O 1
ATOM 591 N N . THR A 1 82 ? 8.490 -10.810 -11.948 1.00 88.75 82 THR A N 1
ATOM 592 C CA . THR A 1 82 ? 9.243 -12.080 -11.996 1.00 88.75 82 THR A CA 1
ATOM 593 C C . THR A 1 82 ? 9.132 -12.773 -13.354 1.00 88.75 82 THR A C 1
ATOM 595 O O . THR A 1 82 ? 10.060 -13.473 -13.755 1.00 88.75 82 THR A O 1
ATOM 598 N N . ALA A 1 83 ? 8.043 -12.534 -14.091 1.00 88.75 83 ALA A N 1
ATOM 599 C CA . ALA A 1 83 ? 7.855 -13.042 -15.448 1.00 88.75 83 ALA A CA 1
ATOM 600 C C . ALA A 1 83 ? 8.694 -12.292 -16.505 1.00 88.75 83 ALA A C 1
ATOM 602 O O . ALA A 1 83 ? 8.911 -12.816 -17.599 1.00 88.75 83 ALA A O 1
ATOM 603 N N . VAL A 1 84 ? 9.188 -11.083 -16.202 1.00 86.19 84 VAL A N 1
ATOM 604 C CA . VAL A 1 84 ? 10.067 -10.327 -17.108 1.00 86.19 84 VAL A CA 1
ATOM 605 C C . VAL A 1 84 ? 11.486 -10.917 -17.081 1.00 86.19 84 VAL A C 1
ATOM 607 O O . VAL A 1 84 ? 12.121 -10.934 -16.021 1.00 86.19 84 VAL A O 1
ATOM 610 N N . PRO A 1 85 ? 12.043 -11.352 -18.231 1.00 81.81 85 PRO A N 1
ATOM 611 C CA . PRO A 1 85 ? 13.393 -11.904 -18.290 1.00 81.81 85 PRO A CA 1
ATOM 612 C C . PRO A 1 85 ? 14.448 -10.948 -17.723 1.00 81.81 85 PRO A C 1
ATOM 614 O O . PRO A 1 85 ? 14.419 -9.743 -17.966 1.00 81.81 85 PRO A O 1
ATOM 617 N N . ALA A 1 86 ? 15.453 -11.489 -17.028 1.00 76.31 86 ALA A N 1
ATOM 618 C CA . ALA A 1 86 ? 16.567 -10.722 -16.461 1.00 76.31 86 ALA A CA 1
ATOM 619 C C . ALA A 1 86 ? 17.594 -10.271 -17.526 1.00 76.31 86 ALA A C 1
ATOM 621 O O . ALA A 1 86 ? 18.803 -10.430 -17.362 1.00 76.31 86 ALA A O 1
ATOM 622 N N . ARG A 1 87 ? 17.125 -9.720 -18.650 1.00 83.12 87 ARG A N 1
ATOM 623 C CA . ARG A 1 87 ? 17.963 -9.155 -19.715 1.00 83.12 87 ARG A CA 1
ATOM 624 C C . ARG A 1 87 ? 18.092 -7.647 -19.507 1.00 83.12 87 ARG A C 1
ATOM 626 O O . ARG A 1 87 ? 17.127 -6.980 -19.144 1.00 83.12 87 ARG A O 1
ATOM 633 N N . ARG A 1 88 ? 19.268 -7.073 -19.803 1.00 74.19 88 ARG A N 1
ATOM 634 C CA . ARG A 1 88 ? 19.517 -5.619 -19.656 1.00 74.19 88 ARG A CA 1
ATOM 635 C C . ARG A 1 88 ? 18.478 -4.745 -20.372 1.00 74.19 88 ARG A C 1
ATOM 637 O O . ARG A 1 88 ? 18.139 -3.684 -19.866 1.00 74.19 88 ARG A O 1
ATOM 644 N N . ARG A 1 89 ? 17.958 -5.198 -21.520 1.00 76.25 89 ARG A N 1
ATOM 645 C CA . ARG A 1 89 ? 16.947 -4.473 -22.309 1.00 76.25 89 ARG A CA 1
ATOM 646 C C . ARG A 1 89 ? 15.566 -4.427 -21.639 1.00 76.25 89 ARG A C 1
ATOM 648 O O . ARG A 1 89 ? 14.834 -3.467 -21.852 1.00 76.25 89 ARG A O 1
ATOM 655 N N . ASP A 1 90 ? 15.255 -5.409 -20.796 1.00 80.44 90 ASP A N 1
ATOM 656 C CA . ASP A 1 90 ? 13.943 -5.573 -20.155 1.00 80.44 90 ASP A CA 1
ATOM 657 C C . ASP A 1 90 ? 13.939 -5.079 -18.696 1.00 80.44 90 ASP A C 1
ATOM 659 O O . ASP A 1 90 ? 12.885 -4.933 -18.074 1.00 80.44 90 ASP A O 1
ATOM 663 N N . ALA A 1 91 ? 15.120 -4.736 -18.165 1.00 83.88 91 ALA A N 1
ATOM 664 C CA . ALA A 1 91 ? 15.309 -4.253 -16.799 1.00 83.88 91 ALA A CA 1
ATOM 665 C C . ALA A 1 91 ? 14.429 -3.038 -16.466 1.00 83.88 91 ALA A C 1
ATOM 667 O O . ALA A 1 91 ? 13.921 -2.939 -15.353 1.00 83.88 91 ALA A O 1
ATOM 668 N N . VAL A 1 92 ? 14.197 -2.141 -17.430 1.00 85.81 92 VAL A N 1
ATOM 669 C CA . VAL A 1 92 ? 13.369 -0.948 -17.201 1.00 85.81 92 VAL A CA 1
ATOM 670 C C . VAL A 1 92 ? 11.891 -1.310 -17.023 1.00 85.81 92 VAL A C 1
ATOM 672 O O . VAL A 1 92 ? 11.230 -0.743 -16.161 1.00 85.81 92 VAL A O 1
ATOM 675 N N . GLY A 1 93 ? 11.377 -2.279 -17.790 1.00 86.00 93 GLY A N 1
ATOM 676 C CA . GLY A 1 93 ? 10.001 -2.765 -17.640 1.00 86.00 93 GLY A CA 1
ATOM 677 C C . GLY A 1 93 ? 9.797 -3.508 -16.320 1.00 86.00 93 GLY A C 1
ATOM 678 O O . GLY A 1 93 ? 8.800 -3.297 -15.635 1.00 86.00 93 GLY A O 1
ATOM 679 N N . ARG A 1 94 ? 10.789 -4.305 -15.908 1.00 89.25 94 ARG A N 1
ATOM 680 C CA . ARG A 1 94 ? 10.784 -4.958 -14.595 1.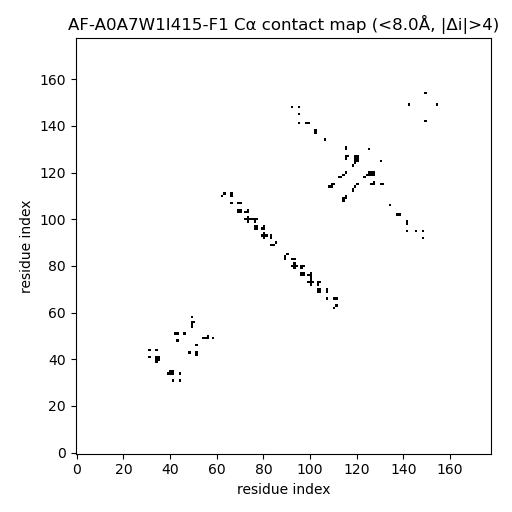00 89.25 94 ARG A CA 1
ATOM 681 C C . ARG A 1 94 ? 10.791 -3.944 -13.450 1.00 89.25 94 ARG A C 1
ATOM 683 O O . ARG A 1 94 ? 9.982 -4.055 -12.537 1.00 89.25 94 ARG A O 1
ATOM 690 N N . ASN A 1 95 ? 11.681 -2.952 -13.503 1.00 90.81 95 ASN A N 1
ATOM 691 C CA . ASN A 1 95 ? 11.785 -1.924 -12.466 1.00 90.81 95 ASN A CA 1
ATOM 692 C C . ASN A 1 95 ? 10.522 -1.058 -12.390 1.00 90.81 95 ASN A C 1
ATOM 694 O O . ASN A 1 95 ? 10.116 -0.690 -11.294 1.00 90.81 95 ASN A O 1
ATOM 698 N N . PHE A 1 96 ? 9.875 -0.791 -13.528 1.00 90.38 96 PHE A N 1
ATOM 699 C CA . PHE A 1 96 ? 8.572 -0.132 -13.567 1.00 90.38 96 PHE A CA 1
ATOM 700 C C . PHE A 1 96 ? 7.511 -0.927 -12.794 1.00 90.38 96 PHE A C 1
ATOM 702 O O . PHE A 1 96 ? 6.861 -0.375 -11.913 1.00 90.38 96 PHE A O 1
ATOM 709 N N . LEU A 1 97 ? 7.384 -2.231 -13.064 1.00 91.25 97 LEU A N 1
ATOM 710 C CA . LEU A 1 97 ? 6.430 -3.097 -12.364 1.00 91.25 97 LEU A CA 1
ATOM 711 C C . LEU A 1 97 ? 6.719 -3.181 -10.860 1.00 91.25 97 LEU A C 1
ATOM 713 O O . LEU A 1 97 ? 5.793 -3.088 -10.060 1.00 91.25 97 LEU A O 1
ATOM 717 N N . LEU A 1 98 ? 7.993 -3.296 -10.470 1.00 93.88 98 LEU A N 1
ATOM 718 C CA . LEU A 1 98 ? 8.391 -3.272 -9.060 1.00 93.88 98 LEU A CA 1
ATOM 719 C C . LEU A 1 98 ? 8.047 -1.933 -8.400 1.00 93.88 98 LEU A C 1
ATOM 721 O O . LEU A 1 98 ? 7.478 -1.932 -7.317 1.00 93.88 98 LEU A O 1
ATOM 725 N N . ALA A 1 99 ? 8.331 -0.805 -9.057 1.00 92.94 99 ALA A N 1
ATOM 726 C CA . ALA A 1 99 ? 8.018 0.521 -8.529 1.00 92.94 99 ALA A CA 1
ATOM 727 C C . ALA A 1 99 ? 6.506 0.727 -8.351 1.00 92.94 99 ALA A C 1
ATOM 729 O O . ALA A 1 99 ? 6.083 1.210 -7.303 1.00 92.94 99 ALA A O 1
ATOM 730 N N . CYS A 1 100 ? 5.690 0.317 -9.329 1.00 91.50 100 CYS A N 1
ATOM 731 C CA . CYS A 1 100 ? 4.233 0.356 -9.214 1.00 91.50 100 CYS A CA 1
ATOM 732 C C . CYS A 1 100 ? 3.730 -0.537 -8.076 1.00 91.50 100 CYS A C 1
ATOM 734 O O . CYS A 1 100 ? 2.975 -0.065 -7.233 1.00 91.50 100 CYS A O 1
ATOM 736 N N . GLY A 1 101 ? 4.187 -1.792 -8.007 1.00 93.69 101 GLY A N 1
ATOM 737 C CA . GLY A 1 101 ? 3.790 -2.720 -6.947 1.00 93.69 101 GLY A CA 1
ATOM 738 C C . GLY A 1 101 ? 4.175 -2.221 -5.554 1.00 93.69 101 GLY A C 1
ATOM 739 O O . GLY A 1 101 ? 3.351 -2.250 -4.644 1.00 93.69 101 GLY A O 1
ATOM 740 N N . SER A 1 102 ? 5.394 -1.697 -5.393 1.00 95.00 102 SER A N 1
ATOM 741 C CA . SER A 1 102 ? 5.872 -1.123 -4.131 1.00 95.00 102 SER A CA 1
ATOM 742 C C . SER A 1 102 ? 5.098 0.126 -3.725 1.00 95.00 102 SER A C 1
ATOM 744 O O . SER A 1 102 ? 4.745 0.248 -2.557 1.00 95.00 102 SER A O 1
ATOM 746 N N . LEU A 1 103 ? 4.801 1.029 -4.664 1.00 93.31 103 LEU A N 1
ATOM 747 C CA . LEU A 1 103 ? 4.010 2.225 -4.374 1.00 93.31 103 LEU A CA 1
ATOM 748 C C . LEU A 1 103 ? 2.579 1.859 -3.959 1.00 93.31 103 LEU A C 1
ATOM 750 O O . LEU A 1 103 ? 2.094 2.363 -2.951 1.00 93.31 103 LEU A O 1
ATOM 754 N N . THR A 1 104 ? 1.920 0.956 -4.692 1.00 92.31 104 THR A N 1
ATOM 755 C CA . THR A 1 104 ? 0.567 0.491 -4.352 1.00 92.31 104 THR A CA 1
ATOM 756 C C . THR A 1 104 ? 0.540 -0.226 -3.003 1.00 92.31 104 THR A C 1
ATOM 758 O O . THR A 1 104 ? -0.350 0.037 -2.201 1.00 92.31 104 THR A O 1
ATOM 761 N N . ALA A 1 105 ? 1.523 -1.084 -2.716 1.00 93.75 105 ALA A N 1
ATOM 762 C CA . ALA A 1 105 ? 1.630 -1.753 -1.420 1.00 93.75 105 ALA A CA 1
ATOM 763 C C . ALA A 1 105 ? 1.872 -0.763 -0.270 1.00 93.75 105 ALA A C 1
ATOM 765 O O . ALA A 1 105 ? 1.313 -0.943 0.807 1.00 93.75 105 ALA A O 1
ATOM 766 N N . PHE A 1 106 ? 2.682 0.277 -0.498 1.00 93.31 106 PHE A N 1
ATOM 767 C CA . PHE A 1 106 ? 2.940 1.320 0.493 1.00 93.31 106 PHE A CA 1
ATOM 768 C C . PHE A 1 106 ? 1.673 2.118 0.819 1.00 93.31 106 PHE A C 1
ATOM 770 O O . PHE A 1 106 ? 1.325 2.215 1.989 1.00 93.31 106 PHE A O 1
ATOM 777 N N . ILE A 1 107 ? 0.951 2.602 -0.200 1.00 90.00 107 ILE A N 1
ATOM 778 C CA . ILE A 1 107 ? -0.318 3.332 -0.019 1.00 90.00 107 ILE A CA 1
ATOM 779 C C . ILE A 1 107 ? -1.352 2.447 0.691 1.00 90.00 107 ILE A C 1
ATOM 781 O O . ILE A 1 107 ? -1.982 2.868 1.652 1.00 90.00 107 ILE A O 1
ATOM 785 N N . MET A 1 108 ? -1.479 1.185 0.277 1.00 93.31 108 MET A N 1
ATOM 786 C CA . MET A 1 108 ? -2.382 0.233 0.925 1.00 93.31 108 MET A CA 1
ATOM 787 C C . MET A 1 108 ? -2.032 0.006 2.402 1.00 93.31 108 MET A C 1
ATOM 789 O O . MET A 1 108 ? -2.931 -0.089 3.232 1.00 93.31 108 MET A O 1
ATOM 793 N N . ALA A 1 109 ? -0.746 -0.132 2.738 1.00 91.06 109 ALA A N 1
ATOM 794 C CA . ALA A 1 109 ? -0.315 -0.301 4.123 1.00 91.06 109 ALA A CA 1
ATOM 795 C C . ALA A 1 109 ? -0.590 0.961 4.954 1.00 91.06 109 ALA A C 1
ATOM 797 O O . ALA A 1 109 ? -1.031 0.857 6.096 1.00 91.06 109 ALA A O 1
ATOM 798 N N . ASP A 1 110 ? -0.358 2.136 4.372 1.00 90.19 110 ASP A N 1
ATOM 799 C CA . ASP A 1 110 ? -0.667 3.424 4.985 1.00 90.19 110 ASP A CA 1
ATOM 800 C C . ASP A 1 110 ? -2.161 3.549 5.329 1.00 90.19 110 ASP A C 1
ATOM 802 O O . ASP A 1 110 ? -2.486 3.858 6.478 1.00 90.19 110 ASP A O 1
ATOM 806 N N . ASP A 1 111 ? -3.053 3.178 4.405 1.00 88.62 111 ASP A N 1
ATOM 807 C CA . ASP A 1 111 ? -4.505 3.158 4.629 1.00 88.62 111 ASP A CA 1
ATOM 808 C C . ASP A 1 111 ? -4.932 2.086 5.649 1.00 88.62 111 ASP A C 1
ATOM 810 O O . ASP A 1 111 ? -5.705 2.369 6.565 1.00 88.62 111 ASP A O 1
ATOM 814 N N . LEU A 1 112 ? -4.420 0.852 5.537 1.00 89.88 112 LEU A N 1
ATOM 815 C CA . LEU A 1 112 ? -4.801 -0.264 6.420 1.00 89.88 112 LEU A CA 1
ATOM 816 C C . LEU A 1 112 ? -4.447 -0.013 7.886 1.00 89.88 112 LEU A C 1
ATOM 818 O O . LEU A 1 112 ? -5.186 -0.427 8.780 1.00 89.88 112 LEU A O 1
ATOM 822 N N . PHE A 1 113 ? -3.310 0.630 8.135 1.00 88.38 113 PHE A N 1
ATOM 823 C CA . PHE A 1 113 ? -2.840 0.927 9.485 1.00 88.38 113 PHE A CA 1
ATOM 824 C C . PHE A 1 113 ? -3.143 2.363 9.920 1.00 88.38 113 PHE A C 1
ATOM 826 O O . PHE A 1 113 ? -2.712 2.766 11.003 1.00 88.38 113 PHE A O 1
ATOM 833 N N . LEU A 1 114 ? -3.885 3.123 9.104 1.00 89.00 114 LEU A N 1
ATOM 834 C CA . LEU A 1 114 ? -4.226 4.528 9.342 1.00 89.00 114 LEU A CA 1
ATOM 835 C C . LEU A 1 114 ? -2.980 5.357 9.689 1.00 89.00 114 LEU A C 1
ATOM 837 O O . LEU A 1 114 ? -2.989 6.163 10.628 1.00 89.00 114 LEU A O 1
ATOM 841 N N . LEU A 1 115 ? -1.871 5.119 8.983 1.00 88.88 115 LEU A N 1
ATOM 842 C CA . LEU A 1 115 ? -0.596 5.734 9.334 1.00 88.88 115 LEU A CA 1
ATOM 843 C C . LEU A 1 115 ? -0.670 7.252 9.139 1.00 88.88 115 LEU A C 1
ATOM 845 O O . LEU A 1 115 ? -0.358 7.989 10.073 1.00 88.88 115 LEU A O 1
ATOM 849 N N . HIS A 1 116 ? -1.157 7.722 7.989 1.00 88.81 116 HIS A N 1
ATOM 850 C CA . HIS A 1 116 ? -1.290 9.152 7.703 1.00 88.81 116 HIS A CA 1
ATOM 851 C C . HIS A 1 116 ? -2.364 9.872 8.530 1.00 88.81 116 HIS A C 1
ATOM 853 O O . HIS A 1 116 ? -2.188 11.049 8.837 1.00 88.81 116 HIS A O 1
ATOM 859 N N . GLU A 1 117 ? -3.453 9.190 8.898 1.00 85.25 117 GLU A N 1
ATOM 860 C CA . GLU A 1 117 ? -4.578 9.798 9.625 1.00 85.25 117 GLU A CA 1
ATOM 861 C C . GLU A 1 117 ? -4.351 9.789 11.144 1.00 85.25 117 GLU A C 1
ATOM 863 O O . GLU A 1 117 ? -4.675 10.742 11.856 1.00 85.25 117 GLU A O 1
ATOM 868 N N . ARG A 1 118 ? -3.807 8.690 11.675 1.00 86.88 118 ARG A N 1
ATOM 869 C CA . ARG A 1 118 ? -3.760 8.433 13.117 1.00 86.88 118 ARG A CA 1
ATOM 870 C C . ARG A 1 118 ? -2.341 8.315 13.632 1.00 86.88 118 ARG A C 1
ATOM 872 O O . ARG A 1 118 ? -1.988 9.028 14.571 1.00 86.88 118 ARG A O 1
ATOM 879 N N . LEU A 1 119 ? -1.529 7.428 13.059 1.00 85.81 119 LEU A N 1
ATOM 880 C CA . LEU A 1 119 ? -0.224 7.125 13.645 1.00 85.81 119 LEU A CA 1
ATOM 881 C C . LEU A 1 119 ? 0.731 8.322 13.548 1.00 85.81 119 LEU A C 1
ATOM 883 O O . LEU A 1 119 ? 1.262 8.772 14.560 1.00 85.81 119 LEU A O 1
ATOM 887 N N . PHE A 1 120 ? 0.945 8.859 12.353 1.00 87.69 120 PHE A N 1
ATOM 888 C CA . PHE A 1 120 ? 1.900 9.934 12.124 1.00 87.69 120 PHE A CA 1
ATOM 889 C C . PHE A 1 120 ? 1.474 11.254 12.782 1.00 87.69 120 PHE A C 1
ATOM 891 O O . PHE A 1 120 ? 2.324 11.844 13.456 1.00 87.69 120 PHE A O 1
ATOM 898 N N . PRO A 1 121 ? 0.198 11.689 12.719 1.00 87.00 121 PRO A N 1
ATOM 899 C CA . PRO A 1 121 ? -0.216 12.909 13.407 1.00 87.00 121 PRO A CA 1
ATOM 900 C C . PRO A 1 121 ? -0.147 12.790 14.930 1.00 87.00 121 PRO A C 1
ATOM 902 O O . PRO A 1 121 ? 0.360 13.699 15.583 1.00 87.00 121 PRO A O 1
ATOM 905 N N . MET A 1 122 ? -0.600 11.670 15.512 1.00 86.75 122 MET A N 1
ATOM 906 C CA . MET A 1 122 ? -0.638 11.533 16.975 1.00 86.75 122 MET A CA 1
ATOM 907 C C . MET A 1 122 ? 0.719 11.192 17.596 1.00 86.75 122 MET A C 1
ATOM 909 O O . MET A 1 122 ? 0.993 11.637 18.707 1.00 86.75 122 MET A O 1
ATOM 913 N N . TRP A 1 123 ? 1.558 10.396 16.923 1.00 84.50 123 TRP A N 1
ATOM 914 C CA . TRP A 1 123 ? 2.798 9.871 17.514 1.00 84.50 123 TRP A CA 1
ATOM 915 C C . TRP A 1 123 ? 4.063 10.563 17.010 1.00 84.50 123 TRP A C 1
ATOM 917 O O . TRP A 1 123 ? 5.031 10.656 17.760 1.00 84.50 123 TRP A O 1
ATOM 927 N N . LEU A 1 124 ? 4.072 11.038 15.761 1.00 85.94 124 LEU A N 1
ATOM 928 C CA . LEU A 1 124 ? 5.233 11.704 15.153 1.00 85.94 124 LEU A CA 1
ATOM 929 C C . LEU A 1 124 ? 5.033 13.216 14.982 1.00 85.94 124 LEU A C 1
ATOM 931 O O . LEU A 1 124 ? 5.981 13.913 14.629 1.00 85.94 124 LEU A O 1
ATOM 935 N N . GLY A 1 125 ? 3.816 13.725 15.206 1.00 88.25 125 GLY A N 1
ATOM 936 C CA . GLY A 1 125 ? 3.470 15.130 14.988 1.00 88.25 125 GLY A CA 1
ATOM 937 C C . GLY A 1 125 ? 3.520 15.553 13.517 1.00 88.25 125 GLY A C 1
ATOM 938 O O . GLY A 1 125 ? 3.589 16.748 13.235 1.00 88.25 125 GLY A O 1
ATOM 939 N N . ILE A 1 126 ? 3.515 14.599 12.578 1.00 89.06 126 ILE A N 1
ATOM 940 C CA . ILE A 1 126 ? 3.534 14.888 11.140 1.00 89.06 126 ILE A CA 1
ATOM 941 C C . ILE A 1 126 ? 2.093 15.151 10.690 1.00 89.06 126 ILE A C 1
ATOM 943 O O . ILE A 1 126 ? 1.257 14.255 10.809 1.00 89.06 126 ILE A O 1
ATOM 947 N N . PRO A 1 127 ? 1.787 16.343 10.157 1.00 88.44 127 PRO A N 1
ATOM 948 C CA . PRO A 1 127 ? 0.443 16.667 9.698 1.00 88.44 127 PRO A CA 1
ATOM 949 C C . PRO A 1 127 ? -0.019 15.785 8.528 1.00 88.44 127 PRO A C 1
ATOM 951 O O . PRO A 1 127 ? 0.756 15.495 7.615 1.00 88.44 127 PRO A O 1
ATOM 954 N N . GLU A 1 128 ? -1.305 15.430 8.510 1.00 86.25 128 GLU A N 1
ATOM 955 C CA . GLU A 1 128 ? -1.933 14.592 7.473 1.00 86.25 128 GLU A CA 1
ATOM 956 C C . GLU A 1 128 ? -1.673 15.119 6.049 1.00 86.25 128 GLU A C 1
ATOM 958 O O . GLU A 1 128 ? -1.281 14.376 5.148 1.00 86.25 128 GLU A O 1
ATOM 963 N N . ASN A 1 129 ? -1.787 16.437 5.856 1.00 85.50 129 ASN A N 1
ATOM 964 C CA . ASN A 1 129 ? -1.547 17.096 4.573 1.00 85.50 129 ASN A CA 1
ATOM 965 C C . ASN A 1 129 ? -0.115 16.893 4.053 1.00 85.50 129 ASN A C 1
ATOM 967 O O . ASN A 1 129 ? 0.084 16.816 2.842 1.00 85.50 129 ASN A O 1
ATOM 971 N N . VAL A 1 130 ? 0.883 16.775 4.935 1.00 87.94 130 VAL A N 1
ATOM 972 C CA . VAL A 1 130 ? 2.271 16.490 4.531 1.00 87.94 130 VAL A CA 1
ATOM 973 C C . VAL A 1 130 ? 2.378 15.075 3.969 1.00 87.94 130 VAL A C 1
ATOM 975 O O . VAL A 1 130 ? 3.017 14.865 2.937 1.00 87.94 130 VAL A O 1
ATOM 978 N N . VAL A 1 131 ? 1.711 14.113 4.603 1.00 86.81 131 VAL A N 1
ATOM 979 C CA . VAL A 1 131 ? 1.712 12.713 4.166 1.00 86.81 131 VAL A CA 1
ATOM 980 C C . VAL A 1 131 ? 0.946 12.555 2.848 1.00 86.81 131 VAL A C 1
ATOM 982 O O . VAL A 1 131 ? 1.416 11.879 1.935 1.00 86.81 131 VAL A O 1
ATOM 985 N N . MET A 1 132 ? -0.175 13.260 2.675 1.00 82.56 132 MET A N 1
ATOM 986 C CA . MET A 1 132 ? -0.886 13.309 1.390 1.00 82.56 132 MET A CA 1
ATOM 987 C C . MET A 1 132 ? -0.016 13.880 0.261 1.00 82.56 132 MET A C 1
ATOM 989 O O . MET A 1 132 ? 0.024 13.320 -0.837 1.00 82.56 132 MET A O 1
ATOM 993 N N . VAL A 1 133 ? 0.716 14.971 0.520 1.00 87.25 133 VAL A N 1
ATOM 994 C CA . VAL A 1 133 ? 1.658 15.544 -0.457 1.00 87.25 133 VAL A CA 1
ATOM 995 C C . VAL A 1 133 ? 2.756 14.539 -0.796 1.00 87.25 133 VAL A C 1
ATOM 997 O O . VAL A 1 133 ? 3.093 14.385 -1.969 1.00 87.25 133 VAL A O 1
ATOM 1000 N N . PHE A 1 134 ? 3.274 13.809 0.193 1.00 89.50 134 PHE A N 1
ATOM 1001 C CA . PHE A 1 134 ? 4.261 12.759 -0.036 1.00 89.50 134 PHE A CA 1
ATOM 1002 C C . PHE A 1 134 ? 3.736 11.673 -0.988 1.00 89.50 134 PHE A C 1
ATOM 1004 O O . PHE A 1 134 ? 4.410 11.355 -1.970 1.00 89.50 134 PHE A O 1
ATOM 1011 N N . HIS A 1 135 ? 2.518 11.167 -0.773 1.00 86.12 135 HIS A N 1
ATOM 1012 C CA . HIS A 1 135 ? 1.891 10.198 -1.679 1.00 86.12 135 HIS A CA 1
ATOM 1013 C C . HIS A 1 135 ? 1.738 10.743 -3.104 1.00 86.12 135 HIS A C 1
ATOM 1015 O O . HIS A 1 135 ? 2.099 10.067 -4.072 1.00 86.12 135 HIS A O 1
ATOM 1021 N N . ALA A 1 136 ? 1.264 11.984 -3.244 1.00 85.06 136 ALA A N 1
ATOM 1022 C CA . ALA A 1 136 ? 1.101 12.632 -4.543 1.00 85.06 136 ALA A CA 1
ATOM 1023 C C . ALA A 1 136 ? 2.442 12.797 -5.280 1.00 85.06 136 ALA A C 1
ATOM 1025 O O . ALA A 1 136 ? 2.538 12.505 -6.475 1.00 85.06 136 ALA A O 1
A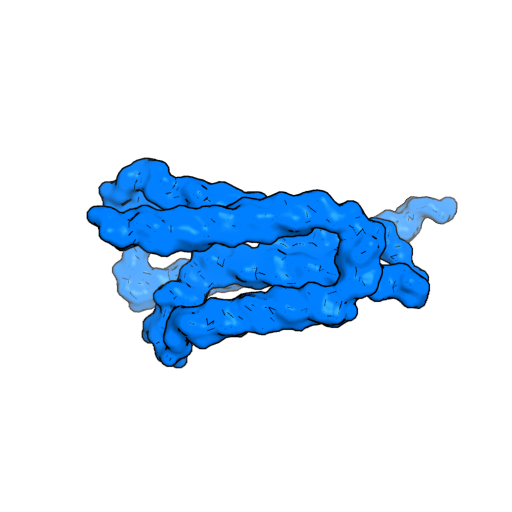TOM 1026 N N . VAL A 1 137 ? 3.497 13.209 -4.570 1.00 91.12 137 VAL A N 1
ATOM 1027 C CA . VAL A 1 137 ? 4.852 13.359 -5.122 1.00 91.12 137 VAL A CA 1
ATOM 1028 C C . VAL A 1 137 ? 5.451 12.005 -5.503 1.00 91.12 137 VAL A C 1
ATOM 1030 O O . VAL A 1 137 ? 6.061 11.887 -6.570 1.00 91.12 137 VAL A O 1
ATOM 1033 N N . ALA A 1 138 ? 5.267 10.972 -4.681 1.00 90.06 138 ALA A N 1
ATOM 1034 C CA . ALA A 1 138 ? 5.743 9.622 -4.973 1.00 90.06 138 ALA A CA 1
ATOM 1035 C C . ALA A 1 138 ? 5.084 9.067 -6.247 1.00 90.06 138 ALA A C 1
ATOM 1037 O O . ALA A 1 138 ? 5.776 8.583 -7.148 1.00 90.06 138 ALA A O 1
ATOM 1038 N N . LEU A 1 139 ? 3.763 9.230 -6.375 1.00 87.81 139 LEU A N 1
ATOM 1039 C CA . LEU A 1 139 ? 3.024 8.871 -7.583 1.00 87.81 139 LEU A CA 1
ATOM 1040 C C . LEU A 1 139 ? 3.511 9.661 -8.802 1.00 87.81 139 LEU A C 1
ATOM 1042 O O . LEU A 1 139 ? 3.833 9.065 -9.831 1.00 87.81 139 LEU A O 1
ATOM 1046 N N . ALA A 1 140 ? 3.627 10.986 -8.688 1.00 88.81 140 ALA A N 1
ATOM 1047 C CA . ALA A 1 140 ? 4.116 11.836 -9.772 1.00 88.81 140 ALA A CA 1
ATOM 1048 C C . ALA A 1 140 ? 5.529 11.433 -10.221 1.00 88.81 140 ALA A C 1
ATOM 1050 O O . ALA A 1 140 ? 5.805 11.378 -11.419 1.00 88.81 140 ALA A O 1
ATOM 1051 N N . THR A 1 141 ? 6.404 11.078 -9.278 1.00 91.56 141 THR A N 1
ATOM 1052 C CA . THR A 1 141 ? 7.768 10.613 -9.561 1.00 91.56 141 THR A CA 1
ATOM 1053 C C . THR A 1 141 ? 7.752 9.339 -10.400 1.00 91.56 141 THR A C 1
ATOM 1055 O O . THR A 1 141 ? 8.426 9.280 -11.430 1.00 91.56 141 THR A O 1
ATOM 1058 N N . VAL A 1 142 ? 6.942 8.345 -10.022 1.00 88.56 142 VAL A N 1
ATOM 1059 C CA . VAL A 1 142 ? 6.784 7.101 -10.796 1.00 88.56 142 VAL A CA 1
ATOM 1060 C C . VAL A 1 142 ? 6.236 7.394 -12.196 1.00 88.56 142 VAL A C 1
ATOM 1062 O O . VAL A 1 142 ? 6.785 6.894 -13.182 1.00 88.56 142 VAL A O 1
ATOM 1065 N N . LEU A 1 143 ? 5.214 8.248 -12.308 1.00 87.06 143 LEU A N 1
ATOM 1066 C CA . LEU A 1 143 ? 4.606 8.610 -13.592 1.00 87.06 143 LEU A CA 1
ATOM 1067 C C . LEU A 1 143 ? 5.587 9.334 -14.528 1.00 87.06 143 LEU A C 1
ATOM 1069 O O . LEU A 1 143 ? 5.669 9.000 -15.710 1.00 87.06 143 LEU A O 1
ATOM 1073 N N . VAL A 1 144 ? 6.354 10.301 -14.019 1.00 90.62 144 VAL A N 1
ATOM 1074 C CA . VAL A 1 144 ? 7.306 11.094 -14.817 1.00 90.62 144 VAL A CA 1
ATOM 1075 C C . VAL A 1 144 ? 8.527 10.269 -15.218 1.00 90.62 144 VAL A C 1
ATOM 1077 O O . VAL A 1 144 ? 8.970 10.350 -16.373 1.00 90.62 144 VAL A O 1
ATOM 1080 N N . TYR A 1 145 ? 9.063 9.474 -14.287 1.00 92.38 145 TYR A N 1
ATOM 1081 C CA . TYR A 1 145 ? 10.249 8.652 -14.515 1.00 92.38 145 TYR A CA 1
ATOM 1082 C C . TYR A 1 145 ? 9.970 7.532 -15.524 1.00 92.38 145 TYR A C 1
ATOM 1084 O O . TYR A 1 145 ? 10.751 7.332 -16.455 1.00 92.38 145 TYR A O 1
ATOM 1092 N N . TYR A 1 146 ? 8.821 6.857 -15.410 1.00 89.12 146 TYR A N 1
ATOM 1093 C CA . TYR A 1 146 ? 8.444 5.738 -16.280 1.00 89.12 146 TYR A CA 1
ATOM 1094 C C . TYR A 1 146 ? 7.476 6.117 -17.412 1.00 89.12 146 TYR A C 1
ATOM 1096 O O . TYR A 1 146 ? 6.837 5.248 -18.012 1.00 89.12 146 TYR A O 1
ATOM 1104 N N . ARG A 1 147 ? 7.368 7.408 -17.758 1.00 85.88 147 ARG A N 1
ATOM 1105 C CA . ARG A 1 147 ? 6.419 7.905 -18.775 1.00 85.88 147 ARG A CA 1
ATOM 1106 C C . ARG A 1 147 ? 6.500 7.162 -20.112 1.00 85.88 147 ARG A C 1
ATOM 1108 O O . ARG A 1 147 ? 5.487 6.924 -20.758 1.00 85.88 147 ARG A O 1
ATOM 1115 N N . ALA A 1 148 ? 7.703 6.759 -20.527 1.00 84.44 148 ALA A N 1
ATOM 1116 C CA . ALA A 1 148 ? 7.912 6.056 -21.791 1.00 84.44 148 ALA A CA 1
ATOM 1117 C C . ALA A 1 148 ? 7.326 4.634 -21.772 1.00 84.44 148 ALA A C 1
ATOM 1119 O O . ALA A 1 148 ? 6.899 4.129 -22.807 1.00 84.44 148 ALA A O 1
ATOM 1120 N N . GLN A 1 149 ? 7.304 3.986 -20.608 1.00 84.31 149 GLN A N 1
ATOM 1121 C CA . GLN A 1 149 ? 6.695 2.677 -20.392 1.00 84.31 149 GLN A CA 1
ATOM 1122 C C . GLN A 1 149 ? 5.173 2.819 -20.325 1.00 84.31 149 GLN A C 1
ATOM 1124 O O . GLN A 1 149 ? 4.474 2.074 -21.008 1.00 84.31 149 GLN A O 1
ATOM 1129 N N . LEU A 1 150 ? 4.680 3.833 -19.605 1.00 81.25 150 LEU A N 1
ATOM 1130 C CA . LEU A 1 150 ? 3.256 4.169 -19.505 1.00 81.25 150 LEU A CA 1
ATOM 1131 C C . LEU A 1 150 ? 2.610 4.419 -20.876 1.00 81.25 150 LEU A C 1
ATOM 1133 O O . LEU A 1 150 ? 1.537 3.888 -21.155 1.00 81.25 150 LEU A O 1
ATOM 1137 N N . LEU A 1 151 ? 3.292 5.153 -21.760 1.00 80.19 151 LEU A N 1
ATOM 1138 C CA . LEU A 1 151 ? 2.818 5.424 -23.123 1.00 80.19 151 LEU A CA 1
ATOM 1139 C C . LEU A 1 151 ? 2.870 4.200 -24.054 1.00 80.19 151 LEU A C 1
ATOM 1141 O O . LEU A 1 151 ? 2.225 4.201 -25.098 1.00 80.19 151 LEU A O 1
ATOM 1145 N N . ARG A 1 152 ? 3.640 3.160 -23.703 1.00 79.00 152 ARG A N 1
ATOM 1146 C CA . ARG A 1 152 ? 3.704 1.895 -24.459 1.00 79.00 152 ARG A CA 1
ATOM 1147 C C . ARG A 1 152 ? 2.637 0.895 -24.023 1.00 79.00 152 ARG A C 1
ATOM 1149 O O . ARG A 1 152 ? 2.274 0.016 -24.802 1.00 79.00 152 ARG A O 1
ATOM 1156 N N . THR A 1 153 ? 2.157 0.996 -22.789 1.00 76.25 153 THR A N 1
ATOM 1157 C CA . THR A 1 153 ? 1.000 0.238 -22.305 1.00 76.25 153 THR A CA 1
ATOM 1158 C C . THR A 1 153 ? -0.301 0.782 -22.884 1.00 76.25 153 THR A C 1
ATOM 1160 O O . THR A 1 153 ? -0.399 1.946 -23.267 1.00 76.25 153 THR A O 1
ATOM 1163 N N . ARG A 1 154 ? -1.344 -0.056 -22.928 1.00 76.50 154 ARG A N 1
ATOM 1164 C CA . ARG A 1 154 ? -2.695 0.428 -23.237 1.00 76.50 154 ARG A CA 1
ATOM 1165 C C . ARG A 1 154 ? -3.066 1.463 -22.173 1.00 76.50 154 ARG A C 1
ATOM 1167 O O . ARG A 1 154 ? -3.161 1.109 -21.007 1.00 76.50 154 ARG A O 1
ATOM 1174 N N . LEU A 1 155 ? -3.255 2.721 -22.569 1.00 75.25 155 LEU A N 1
ATOM 1175 C CA . LEU A 1 155 ? -3.566 3.825 -21.650 1.00 75.25 155 LEU A CA 1
ATOM 1176 C C . LEU A 1 155 ? -4.974 3.721 -21.048 1.00 75.25 155 LEU A C 1
ATO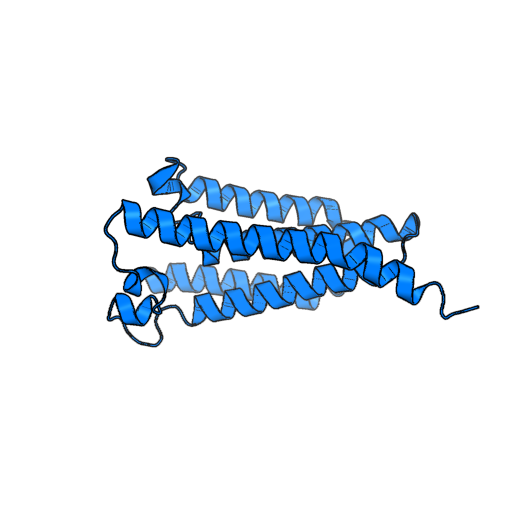M 1178 O O . LEU A 1 155 ? -5.235 4.314 -20.008 1.00 75.25 155 LEU A O 1
ATOM 1182 N N . LEU A 1 156 ? -5.876 2.954 -21.669 1.00 76.69 156 LEU A N 1
ATOM 1183 C CA . LEU A 1 156 ? -7.279 2.882 -21.261 1.00 76.69 156 LEU A CA 1
ATOM 1184 C C . LEU A 1 156 ? -7.481 2.447 -19.792 1.00 76.69 156 LEU A C 1
ATOM 1186 O O . LEU A 1 156 ? -8.168 3.173 -19.080 1.00 76.69 156 LEU A O 1
ATOM 1190 N N . PRO A 1 157 ? -6.872 1.357 -19.275 1.00 73.00 157 PRO A N 1
ATOM 1191 C CA . PRO A 1 157 ? -7.031 0.972 -17.871 1.00 73.00 157 PRO A CA 1
ATOM 1192 C C . PRO A 1 157 ? -6.452 2.006 -16.900 1.00 73.00 157 PRO A C 1
ATOM 1194 O O . PRO A 1 157 ? -7.014 2.214 -15.832 1.00 73.00 157 PRO A O 1
ATOM 1197 N N . LEU A 1 158 ? -5.363 2.686 -17.280 1.00 72.06 158 LEU A N 1
ATOM 1198 C CA . LEU A 1 158 ? -4.776 3.757 -16.474 1.00 72.06 158 LEU A CA 1
ATOM 1199 C C . LEU A 1 158 ? -5.720 4.961 -16.393 1.00 72.06 158 LEU A C 1
ATOM 1201 O O . LEU A 1 158 ? -5.951 5.483 -15.309 1.00 72.06 158 LEU A O 1
ATOM 1205 N N . LEU A 1 159 ? -6.286 5.382 -17.526 1.00 76.25 159 LEU A N 1
ATOM 1206 C CA . LEU A 1 159 ? -7.242 6.486 -17.578 1.00 76.25 159 LEU A CA 1
ATOM 1207 C C . LEU A 1 159 ? -8.503 6.169 -16.775 1.00 76.25 159 LEU A C 1
ATOM 1209 O O . LEU A 1 159 ? -8.973 7.025 -16.035 1.00 76.25 159 LEU A O 1
ATOM 1213 N N . VAL A 1 160 ? -9.010 4.938 -16.872 1.00 80.06 160 VAL A N 1
ATOM 1214 C CA . VAL A 1 160 ? -10.148 4.481 -16.065 1.00 80.06 160 VAL A CA 1
ATOM 1215 C C . VAL A 1 160 ? -9.793 4.488 -14.579 1.00 80.06 160 VAL A C 1
ATOM 1217 O O . VAL A 1 160 ? -10.560 5.025 -13.789 1.00 80.06 160 VAL A O 1
ATOM 1220 N N . ALA A 1 161 ? -8.623 3.975 -14.188 1.00 75.50 161 ALA A N 1
ATOM 1221 C CA . ALA A 1 161 ? -8.190 3.979 -12.791 1.00 75.50 161 ALA A CA 1
ATOM 1222 C C . ALA A 1 161 ? -8.062 5.405 -12.229 1.00 75.50 161 ALA A C 1
ATOM 1224 O O . ALA A 1 161 ? -8.582 5.689 -11.152 1.00 75.50 161 ALA A O 1
ATOM 1225 N N . VAL A 1 162 ? -7.432 6.316 -12.979 1.00 76.56 162 VAL A N 1
ATOM 1226 C CA . VAL A 1 162 ? -7.302 7.732 -12.600 1.00 76.56 162 VAL A CA 1
ATOM 1227 C C . VAL A 1 162 ? -8.670 8.412 -12.527 1.00 76.56 162 VAL A C 1
ATOM 1229 O O . VAL A 1 162 ? -8.924 9.153 -11.581 1.00 76.56 162 VAL A O 1
ATOM 1232 N N . ALA A 1 163 ? -9.567 8.144 -13.479 1.00 79.69 163 ALA A N 1
ATOM 1233 C CA . ALA A 1 163 ? -10.918 8.696 -13.479 1.00 79.69 163 ALA A CA 1
ATOM 1234 C C . ALA A 1 163 ? -11.742 8.191 -12.287 1.00 79.69 163 ALA A C 1
ATOM 1236 O O . ALA A 1 163 ? -12.378 8.994 -11.612 1.00 79.69 163 ALA A O 1
ATOM 1237 N N . CYS A 1 164 ? -11.699 6.890 -11.987 1.00 79.06 164 CYS A N 1
ATOM 1238 C CA . CYS A 1 164 ? -12.374 6.309 -10.827 1.00 79.06 164 CYS A CA 1
ATOM 1239 C C . CYS A 1 164 ? -11.817 6.860 -9.511 1.00 79.06 164 CYS A C 1
ATOM 1241 O O . CYS A 1 164 ? -12.597 7.228 -8.637 1.00 79.06 164 CYS A O 1
ATOM 1243 N N . PHE A 1 165 ? -10.491 6.965 -9.381 1.00 73.62 165 PHE A N 1
ATOM 1244 C CA . PHE A 1 165 ? -9.854 7.541 -8.196 1.00 73.62 165 PHE A CA 1
ATOM 1245 C C . PHE A 1 165 ? -10.236 9.016 -8.016 1.00 73.62 165 PHE A C 1
ATOM 1247 O O . PHE A 1 165 ? -10.669 9.421 -6.941 1.00 73.62 165 PHE A O 1
ATOM 1254 N N . GLY A 1 166 ? -10.163 9.814 -9.085 1.00 76.44 166 GLY A N 1
ATOM 1255 C CA . GLY A 1 166 ? -10.587 11.214 -9.064 1.00 76.44 166 GLY A CA 1
ATOM 1256 C C . GLY A 1 166 ? -12.072 11.377 -8.733 1.00 76.44 166 GLY A C 1
ATOM 1257 O O . GLY A 1 166 ? -12.428 12.226 -7.920 1.00 76.44 166 GLY A O 1
ATOM 1258 N N . ALA A 1 167 ? -12.938 10.534 -9.302 1.00 78.38 167 ALA A N 1
ATOM 1259 C CA . ALA A 1 167 ? -14.367 10.528 -9.004 1.00 78.38 167 ALA A CA 1
ATOM 1260 C C . ALA A 1 167 ? -14.651 10.169 -7.538 1.00 78.38 167 ALA A C 1
ATOM 1262 O O . ALA A 1 167 ? -15.511 10.796 -6.927 1.00 78.38 167 ALA A O 1
ATOM 1263 N N . ALA A 1 168 ? -13.911 9.219 -6.959 1.00 77.62 168 ALA A N 1
ATOM 1264 C CA . ALA A 1 168 ? -14.035 8.858 -5.548 1.00 77.62 168 ALA A CA 1
ATOM 1265 C C . ALA A 1 168 ? -13.652 10.027 -4.623 1.00 77.62 168 ALA A C 1
ATOM 1267 O O . ALA A 1 168 ? -14.424 10.370 -3.731 1.00 77.62 168 ALA A O 1
ATOM 1268 N N . GLN A 1 169 ? -12.525 10.700 -4.887 1.00 74.31 169 GLN A N 1
ATOM 1269 C CA . GLN A 1 169 ? -12.106 11.874 -4.109 1.00 74.31 169 GLN A CA 1
ATOM 1270 C C . GLN A 1 169 ? -13.097 13.041 -4.243 1.00 74.31 169 GLN A C 1
ATOM 1272 O O . GLN A 1 169 ? -13.405 13.716 -3.263 1.00 74.31 169 GLN A O 1
ATOM 1277 N N . LEU A 1 170 ? -13.624 13.282 -5.449 1.00 77.56 170 LEU A N 1
ATOM 1278 C CA . LEU A 1 170 ? -14.642 14.312 -5.673 1.00 77.56 170 LEU A CA 1
ATOM 1279 C C . LEU A 1 170 ? -15.949 13.987 -4.948 1.00 77.56 170 LEU A C 1
ATOM 1281 O O . LEU A 1 170 ? -16.551 14.884 -4.361 1.00 77.56 170 LEU A O 1
ATOM 1285 N N . ALA A 1 171 ? -16.376 12.723 -4.968 1.00 78.88 171 ALA A N 1
ATOM 1286 C CA . ALA A 1 171 ? -17.551 12.281 -4.233 1.00 78.88 171 ALA A CA 1
ATOM 1287 C C . ALA A 1 171 ? -17.376 12.520 -2.729 1.00 78.88 171 ALA A C 1
ATOM 1289 O O . ALA A 1 171 ? -18.290 13.058 -2.113 1.00 78.88 171 ALA A O 1
ATOM 1290 N N . ASP A 1 172 ? -16.206 12.217 -2.160 1.00 73.38 172 ASP A N 1
ATOM 1291 C CA . ASP A 1 172 ? -15.925 12.499 -0.747 1.00 73.38 172 ASP A CA 1
ATOM 1292 C C . ASP A 1 172 ? -16.004 14.004 -0.439 1.00 73.38 172 ASP A C 1
ATOM 1294 O O . ASP A 1 172 ? -16.690 14.400 0.498 1.00 73.38 172 ASP A O 1
ATOM 1298 N N . ILE A 1 173 ? -15.418 14.870 -1.275 1.00 78.81 173 ILE A N 1
ATOM 1299 C CA . ILE A 1 173 ? -15.477 16.335 -1.088 1.00 78.81 173 ILE A CA 1
ATOM 1300 C C . ILE A 1 173 ? -16.916 16.870 -1.160 1.00 78.81 173 ILE A C 1
ATOM 1302 O O . ILE A 1 173 ? -17.285 17.758 -0.386 1.00 78.81 173 ILE A O 1
ATOM 1306 N N . VAL A 1 174 ? -17.720 16.372 -2.104 1.00 82.25 174 VAL A N 1
ATOM 1307 C CA . VAL A 1 174 ? -19.103 16.828 -2.311 1.00 82.25 174 VAL A CA 1
ATOM 1308 C C . VAL A 1 174 ? -20.028 16.295 -1.217 1.00 82.25 174 VAL A C 1
ATOM 1310 O O . VAL A 1 174 ? -20.850 17.050 -0.703 1.00 82.25 174 VAL A O 1
ATOM 1313 N N . LEU A 1 175 ? -19.881 15.026 -0.834 1.00 76.00 175 LEU A N 1
ATOM 1314 C CA . LEU A 1 175 ? -20.754 14.350 0.130 1.00 76.00 175 LEU A CA 1
ATOM 1315 C C . LEU A 1 175 ? -20.368 14.625 1.589 1.00 76.00 175 LEU A C 1
ATOM 1317 O O . LEU A 1 175 ? -21.239 14.584 2.449 1.00 76.00 175 LEU A O 1
ATOM 1321 N N . ARG A 1 176 ? -19.112 14.986 1.895 1.00 59.25 176 ARG A N 1
ATOM 1322 C CA . ARG A 1 176 ? -18.718 15.474 3.235 1.00 59.25 176 ARG A CA 1
ATOM 1323 C C . ARG A 1 176 ? -19.344 16.821 3.610 1.00 59.25 176 ARG A C 1
ATOM 1325 O O . ARG A 1 176 ? -19.220 17.237 4.758 1.00 59.25 176 ARG A O 1
ATOM 1332 N N . ARG A 1 177 ? -19.951 17.542 2.659 1.00 47.50 177 ARG A N 1
ATOM 1333 C CA . ARG A 1 177 ? -20.562 18.866 2.884 1.00 47.50 177 ARG A CA 1
ATOM 1334 C C . ARG A 1 177 ? -22.056 18.833 3.243 1.00 47.50 177 ARG A C 1
ATOM 1336 O O . ARG A 1 177 ? -22.633 19.908 3.394 1.00 47.50 177 ARG A O 1
ATOM 1343 N N . SER A 1 178 ? -22.670 17.660 3.393 1.00 41.47 178 SER A N 1
ATOM 1344 C CA . SER A 1 178 ? -24.064 17.477 3.848 1.00 41.47 178 SER A CA 1
ATOM 1345 C C . SER A 1 178 ? -24.125 16.742 5.176 1.00 41.47 178 SER A C 1
ATOM 1347 O O . SER A 1 178 ? -24.962 17.131 6.016 1.00 41.47 178 SER A O 1
#

pLDDT: mean 82.99, std 10.6, range [41.47, 95.0]

Solvent-accessible surface area (backbone atoms only — not comparable to full-atom values): 9919 Å² total; per-residue (Å²): 143,73,73,75,61,58,61,55,52,54,66,60,46,50,62,54,51,49,50,52,52,49,52,54,50,50,52,51,52,50,54,52,50,53,32,58,76,68,70,48,60,66,65,72,76,7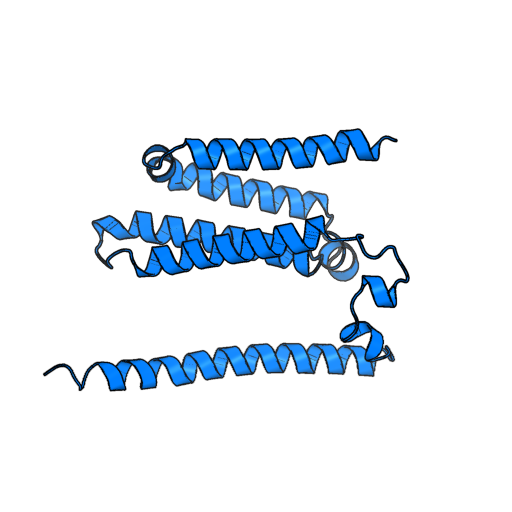5,45,54,68,44,70,73,68,69,49,61,89,69,65,59,49,70,57,56,51,48,42,54,53,33,50,52,50,17,49,50,24,46,53,51,28,70,72,45,64,98,42,84,89,42,47,64,62,28,50,48,27,41,51,52,15,52,51,38,43,47,54,36,49,34,63,76,65,34,30,46,78,46,47,33,35,74,74,69,67,43,55,44,70,58,48,54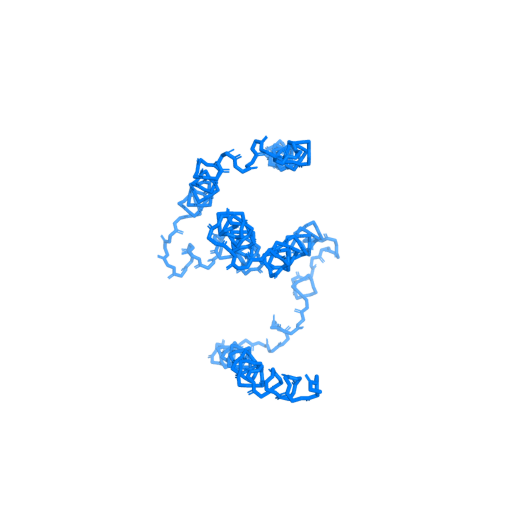,48,50,54,54,49,53,50,49,50,53,51,66,75,40,39,74,56,53,72,70,44,80,53,62,67,55,52,50,51,51,49,52,52,52,50,51,56,50,48,49,63,61,59,73,73,114

Foldseek 3Di:
DPVVVVVVVVVVVVVVVVVVVVVVVVVVVVVVVVCVVVVHDVCCVPPDPCVVVVHDPCVCVVVVVLLVVLLVQLVVLQVVLVVQDPDPVRVLVSVLSNLSSVLSNVVSVCSVVVCLNPVCCPPVVDHSVNVVVVNVVSVVCSCVVSVVVCVVDDVVVVVVVVVVVVVVVVCCVVVVVD